Protein AF-A0AA39NDC4-F1 (afdb_monomer)

InterPro domains:
  IPR016712 Small ribosomal subunit protein bS1m-like [PF11709] (2-120)
  IPR016712 Small ribosomal subunit protein bS1m-like [PTHR28058] (1-198)

Foldseek 3Di:
DDDDPPDDPVVVVVCPDPVVPDDQVDFDKFADALVCLLVQHRVAPDRDPRRDHPWIKTFHPPQADPVGHTDIDTCVVVVVVVVVVVVVVDDDADDCPDPVVVVDALLCRLDVVLPDPQQDPVSPRDPPDPDDSVRSVVVSVVSVPDDPPDPCVPPPPCDPPSGPNPPDPPDPPPDDDDLVPDDPVVNVVVVVVVVPDPVVVVVVVVVVVVVD

Organism: Armillaria tabescens (NCBI:txid1929756)

Secondar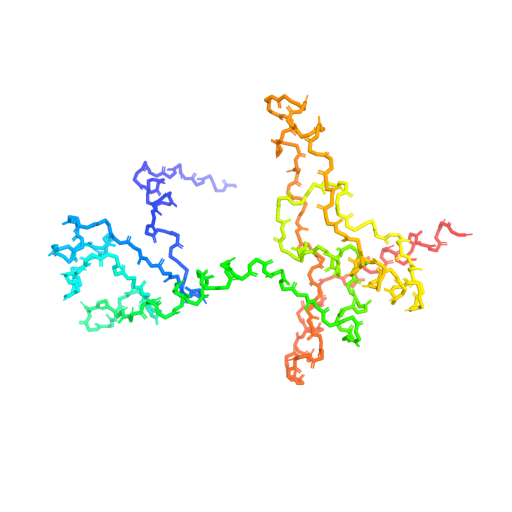y structure (DSSP, 8-state):
---PPPPPHHHHHHHTSTTTT--TTS--EEE--HHHHHHT--SSSS--S---TT-EEEEPSSSS-TTS---EEE-HHHHHHHHHHHTTTPPP---TTSHHHHHS-HHHHHS-TTS-TT--TTTSPPTT----HHHHHHHHHHTTTS-----GGGTTTT-TTSSSTT------------GGGS-HHHHHHHHHHT-TTHHHHHHHHHHHHH--

Radius of gyration: 24.11 Å; Cα contacts (8 Å, |Δi|>4): 147; chains: 1; bounding box: 64×52×60 Å

Nearest PDB structures (foldseek):
  8d8l-assembly1_A  TM=6.969E-01  e=3.600E-03  Saccharomyces cerevisiae
  8om4-assembly1_A  TM=7.372E-01  e=8.281E-03  Saccharomyces cerevisiae
  5mrf-assembly1_AA  TM=6.999E-01  e=4.960E-03  Saccharomyces cerevisiae

pLDDT: mean 72.8, std 17.73, range [40.22, 94.81]

Mean predicted aligned error: 15.69 Å

Solvent-accessible surface area (backbone atoms only — not comparable to full-atom values): 13793 Å² total; per-residue (Å²): 132,86,79,74,77,81,77,52,72,65,59,54,52,49,66,72,31,80,73,58,71,66,50,73,91,50,81,56,71,47,75,38,60,52,81,39,11,56,71,12,40,68,92,55,98,62,69,46,98,60,60,49,70,88,49,35,36,23,57,46,68,62,72,58,42,96,87,76,45,71,53,68,45,80,26,49,69,59,54,52,47,51,49,55,46,59,74,62,75,63,77,86,70,69,58,76,87,37,72,66,46,66,77,43,51,79,50,51,61,80,39,81,59,85,78,48,89,80,61,50,84,84,66,48,66,67,95,77,74,83,71,52,78,66,58,56,54,50,54,62,56,55,64,74,69,55,79,88,79,74,79,65,88,68,69,82,75,73,53,94,69,66,69,78,71,81,68,71,84,70,74,88,76,80,77,77,76,64,73,89,78,46,54,73,70,58,55,62,47,48,62,68,70,53,66,72,53,68,67,56,57,52,48,55,54,49,55,58,66,74,73,109

Structure (mmCIF, N/CA/C/O backbone):
data_AF-A0AA39NDC4-F1
#
_entry.id   AF-A0AA39NDC4-F1
#
loop_
_atom_site.group_PDB
_atom_site.id
_atom_site.type_symbol
_atom_site.label_atom_id
_atom_site.label_alt_id
_atom_site.label_comp_id
_atom_site.label_asym_id
_atom_site.label_entity_id
_atom_site.label_seq_id
_atom_site.pdbx_PDB_ins_code
_atom_site.Cartn_x
_atom_site.Cartn_y
_atom_site.Cartn_z
_atom_site.occupancy
_atom_site.B_iso_or_equiv
_atom_site.auth_seq_id
_atom_site.auth_comp_id
_atom_site.auth_asym_id
_atom_site.auth_atom_id
_atom_site.pdbx_PDB_model_num
ATOM 1 N N . MET A 1 1 ? 32.507 -5.325 22.833 1.00 54.81 1 MET A N 1
ATOM 2 C CA . MET A 1 1 ? 31.312 -5.918 22.195 1.00 54.81 1 MET A CA 1
ATOM 3 C C . MET A 1 1 ? 30.117 -5.615 23.088 1.00 54.81 1 MET A C 1
ATOM 5 O O . MET A 1 1 ? 30.052 -6.165 24.177 1.00 54.81 1 MET A O 1
ATOM 9 N N . SER A 1 2 ? 29.244 -4.678 22.712 1.00 63.84 2 SER A N 1
ATOM 10 C CA . SER A 1 2 ? 28.038 -4.374 23.495 1.00 63.84 2 SER A CA 1
ATOM 11 C C . SER A 1 2 ? 26.972 -5.423 23.190 1.00 63.84 2 SER A C 1
ATOM 13 O O . SER A 1 2 ? 26.371 -5.411 22.116 1.00 63.84 2 SER A O 1
ATOM 15 N N . VAL A 1 3 ? 26.770 -6.363 24.107 1.00 70.62 3 VAL A N 1
ATOM 16 C CA . VAL A 1 3 ? 25.678 -7.336 24.013 1.00 70.62 3 VAL A CA 1
ATOM 17 C C . VAL A 1 3 ? 24.386 -6.586 24.327 1.00 70.62 3 VAL A C 1
ATOM 19 O O . VAL A 1 3 ? 24.182 -6.144 25.455 1.00 70.62 3 VAL A O 1
ATOM 22 N N . HIS A 1 4 ? 23.538 -6.372 23.322 1.00 74.56 4 HIS A N 1
ATOM 23 C CA . HIS A 1 4 ? 22.218 -5.800 23.562 1.00 74.56 4 HIS A CA 1
ATOM 24 C C . HIS A 1 4 ? 21.373 -6.809 24.352 1.00 74.56 4 HIS A C 1
ATOM 26 O O . HIS A 1 4 ? 21.372 -7.992 23.997 1.00 74.56 4 HIS A O 1
ATOM 32 N N . PRO A 1 5 ? 20.663 -6.379 25.411 1.00 80.62 5 PRO A N 1
ATOM 33 C CA . PRO A 1 5 ? 19.774 -7.268 26.140 1.00 80.62 5 PRO A CA 1
ATOM 34 C C . PRO A 1 5 ? 18.700 -7.829 25.193 1.00 80.62 5 PRO A C 1
ATOM 36 O O . PRO A 1 5 ? 18.276 -7.131 24.262 1.00 80.62 5 PRO A O 1
ATOM 39 N N . PRO A 1 6 ? 18.255 -9.081 25.402 1.00 80.62 6 PRO A N 1
ATOM 40 C CA . PRO A 1 6 ? 17.217 -9.681 24.577 1.00 80.62 6 PRO A CA 1
ATOM 41 C C . PRO A 1 6 ? 15.949 -8.820 24.619 1.00 80.62 6 PRO A C 1
ATOM 43 O O . PRO A 1 6 ? 15.553 -8.313 25.670 1.00 80.62 6 PRO A O 1
ATOM 46 N N . ALA A 1 7 ? 15.319 -8.630 23.459 1.00 84.50 7 ALA A N 1
ATOM 47 C CA . ALA A 1 7 ? 14.122 -7.804 23.350 1.00 84.50 7 ALA A CA 1
ATOM 48 C C . ALA A 1 7 ? 12.991 -8.361 24.230 1.00 84.50 7 ALA A C 1
ATOM 50 O O . ALA A 1 7 ? 12.742 -9.570 24.222 1.00 84.50 7 ALA A O 1
ATOM 51 N N . SER A 1 8 ? 12.278 -7.472 24.932 1.00 94.25 8 SER A N 1
ATOM 52 C CA . SER A 1 8 ? 11.128 -7.851 25.761 1.00 94.25 8 SER A CA 1
ATOM 53 C C . SER A 1 8 ? 10.075 -8.618 24.944 1.00 94.25 8 SER A C 1
ATOM 55 O O . SER A 1 8 ? 9.910 -8.340 23.749 1.00 94.25 8 SER A O 1
ATOM 57 N N . PRO A 1 9 ? 9.317 -9.549 25.555 1.00 93.44 9 PRO A N 1
ATOM 58 C CA . PRO A 1 9 ? 8.318 -10.343 24.835 1.00 93.44 9 PRO A CA 1
ATOM 59 C C . PRO A 1 9 ? 7.279 -9.461 24.129 1.00 93.44 9 PRO A C 1
ATOM 61 O O . PRO A 1 9 ? 6.932 -9.713 22.979 1.00 93.44 9 PRO A O 1
ATOM 64 N N . PHE A 1 10 ? 6.856 -8.358 24.755 1.00 93.25 10 PHE A N 1
ATOM 65 C CA . PHE A 1 10 ? 5.961 -7.381 24.128 1.00 93.25 10 PHE A CA 1
ATOM 66 C C . PHE A 1 10 ? 6.565 -6.736 22.873 1.00 93.25 10 PHE A C 1
ATOM 68 O O . PHE A 1 10 ? 5.886 -6.608 21.858 1.00 93.25 10 PHE A O 1
ATOM 75 N N . SER A 1 11 ? 7.854 -6.384 22.899 1.00 92.94 11 SER A N 1
ATOM 76 C CA . SER A 1 11 ? 8.537 -5.823 21.725 1.00 92.94 11 SER A CA 1
ATOM 77 C C . SER A 1 11 ? 8.555 -6.807 20.555 1.00 92.94 11 SER A C 1
ATOM 79 O O . SER A 1 11 ? 8.420 -6.401 19.402 1.00 92.94 11 SER A O 1
ATOM 81 N N . GLN A 1 12 ? 8.685 -8.105 20.839 1.00 92.50 12 GLN A N 1
ATOM 82 C CA . GLN A 1 12 ? 8.605 -9.149 19.817 1.00 92.50 12 GLN A CA 1
ATOM 83 C C . GLN A 1 12 ? 7.185 -9.261 19.243 1.00 92.50 12 GLN A C 1
ATOM 85 O O . GLN A 1 12 ? 7.028 -9.333 18.025 1.00 92.50 12 GLN A O 1
ATOM 90 N N . LEU A 1 13 ? 6.152 -9.198 20.095 1.00 93.50 13 LEU A N 1
ATOM 91 C CA . LEU A 1 13 ? 4.747 -9.172 19.669 1.00 93.50 13 LEU A CA 1
ATOM 92 C C . LEU A 1 13 ? 4.427 -7.961 18.786 1.00 93.50 13 LEU A C 1
ATOM 94 O O . LEU A 1 13 ? 3.747 -8.104 17.773 1.00 93.50 13 LEU A O 1
ATOM 98 N N . LEU A 1 14 ? 4.927 -6.782 19.153 1.00 92.00 14 LEU A N 1
ATOM 99 C CA . LEU A 1 14 ? 4.694 -5.555 18.401 1.00 92.00 14 LEU A CA 1
ATOM 100 C C . LEU A 1 14 ? 5.336 -5.630 17.013 1.00 92.00 14 LEU A C 1
ATOM 102 O O . LEU A 1 14 ? 4.681 -5.300 16.030 1.00 92.00 14 LEU A O 1
ATOM 106 N N . ARG A 1 15 ? 6.571 -6.137 16.911 1.00 92.19 15 ARG A N 1
ATOM 107 C CA . ARG A 1 15 ? 7.280 -6.302 15.628 1.00 92.19 15 ARG A CA 1
ATOM 108 C C . ARG A 1 15 ? 6.566 -7.233 14.650 1.00 92.19 15 ARG A C 1
ATOM 110 O O . ARG A 1 15 ? 6.642 -7.001 13.453 1.00 92.19 15 ARG A O 1
ATOM 117 N N . ARG A 1 16 ? 5.879 -8.265 15.148 1.00 93.19 16 ARG A N 1
ATOM 118 C CA . ARG A 1 16 ? 5.093 -9.200 14.320 1.00 93.19 16 ARG A CA 1
ATOM 119 C C . ARG A 1 16 ? 3.636 -8.774 14.113 1.00 93.19 16 ARG A C 1
ATOM 121 O O . ARG A 1 16 ? 2.867 -9.516 13.511 1.00 93.19 16 ARG A O 1
ATOM 128 N N . SER A 1 17 ? 3.219 -7.650 14.693 1.00 94.12 17 SER A N 1
ATOM 129 C CA . SER A 1 17 ? 1.834 -7.194 14.599 1.00 94.12 17 SER A CA 1
ATOM 130 C C . SER A 1 17 ? 1.528 -6.630 13.210 1.00 94.12 17 SER A C 1
ATOM 132 O O . SER A 1 17 ? 2.397 -6.056 12.561 1.00 94.12 17 SER A O 1
ATOM 134 N N . GLN A 1 18 ? 0.261 -6.713 12.797 1.00 90.06 18 GLN A N 1
ATOM 135 C CA . GLN A 1 18 ? -0.240 -6.104 11.552 1.00 90.06 18 GLN A CA 1
ATOM 136 C C . GLN A 1 18 ? -0.123 -4.570 11.543 1.00 90.06 18 GLN A C 1
ATOM 138 O O . GLN A 1 18 ? -0.165 -3.933 10.498 1.00 90.06 18 GLN A O 1
ATOM 143 N N . PHE A 1 19 ? 0.030 -3.955 12.717 1.00 89.12 19 PHE A N 1
ATOM 144 C CA . PHE A 1 19 ? 0.298 -2.527 12.812 1.00 89.12 19 PHE A CA 1
ATOM 145 C C . PHE A 1 19 ? 1.740 -2.192 12.400 1.00 89.12 19 PHE A C 1
ATOM 147 O O . PHE A 1 19 ? 1.980 -1.169 11.766 1.00 89.12 19 PHE A O 1
ATOM 154 N N . ALA A 1 20 ? 2.703 -3.064 12.716 1.00 91.19 20 ALA A N 1
ATOM 155 C CA . ALA A 1 20 ? 4.110 -2.853 12.381 1.00 91.19 20 ALA A CA 1
ATOM 156 C C . ALA A 1 20 ? 4.431 -3.065 10.893 1.00 91.19 20 ALA A C 1
ATOM 158 O O . ALA A 1 20 ? 5.482 -2.620 10.443 1.00 91.19 20 ALA A O 1
ATOM 159 N N . SER A 1 21 ? 3.539 -3.699 10.125 1.00 89.44 21 SER A N 1
ATOM 160 C CA . SER A 1 21 ? 3.664 -3.813 8.666 1.00 89.44 21 SER A CA 1
ATOM 161 C C . SER A 1 21 ? 3.225 -2.554 7.907 1.00 89.44 21 SER A C 1
ATOM 163 O O . SER A 1 21 ? 3.319 -2.530 6.679 1.00 89.44 21 SER A O 1
ATOM 165 N N . PHE A 1 22 ? 2.743 -1.514 8.600 1.00 89.94 22 PHE A N 1
ATOM 166 C CA . PHE A 1 22 ? 2.433 -0.228 7.978 1.00 89.94 22 PHE A CA 1
ATOM 167 C C . PHE A 1 22 ? 3.706 0.432 7.437 1.00 89.94 22 PHE A C 1
ATOM 169 O O . PHE A 1 22 ? 4.618 0.768 8.194 1.00 89.94 22 PHE A O 1
ATOM 176 N N . ASP A 1 23 ? 3.731 0.662 6.127 1.00 89.44 23 ASP A N 1
ATOM 177 C CA . ASP A 1 23 ? 4.784 1.407 5.445 1.00 89.44 23 ASP A CA 1
ATOM 178 C C . ASP A 1 23 ? 4.211 2.736 4.922 1.00 89.44 23 ASP A C 1
ATOM 180 O O . ASP A 1 23 ? 3.311 2.712 4.083 1.00 89.44 23 ASP A O 1
ATOM 184 N N . PRO A 1 24 ? 4.711 3.905 5.370 1.00 86.94 24 PRO A N 1
ATOM 185 C CA . PRO A 1 24 ? 4.212 5.201 4.911 1.00 86.94 24 PRO A CA 1
ATOM 186 C C . PRO A 1 24 ? 4.503 5.488 3.430 1.00 86.94 24 PRO A C 1
ATOM 188 O O . PRO A 1 24 ? 3.857 6.357 2.844 1.00 86.94 24 PRO A O 1
ATOM 191 N N . SER A 1 25 ? 5.476 4.804 2.823 1.00 87.44 25 SER A N 1
ATOM 192 C CA . SER A 1 25 ? 5.822 4.978 1.410 1.00 87.44 25 SER A CA 1
ATOM 193 C C . SER A 1 25 ? 4.848 4.267 0.468 1.00 87.44 25 SER A C 1
ATOM 195 O O . SER A 1 25 ? 4.719 4.651 -0.695 1.00 87.44 25 SER A O 1
ATOM 197 N N . ILE A 1 26 ? 4.109 3.279 0.979 1.00 87.06 26 ILE A N 1
ATOM 198 C CA . ILE A 1 26 ? 3.165 2.470 0.214 1.00 87.06 26 ILE A CA 1
ATOM 199 C C . ILE A 1 26 ? 1.754 2.784 0.702 1.00 87.06 26 ILE A C 1
ATOM 201 O O . ILE A 1 26 ? 1.424 2.625 1.874 1.00 87.06 26 ILE A O 1
ATOM 205 N N . ARG A 1 27 ? 0.863 3.180 -0.211 1.00 85.81 27 ARG A N 1
ATOM 206 C CA . ARG A 1 27 ? -0.557 3.379 0.119 1.00 85.81 27 ARG A CA 1
ATOM 207 C C . ARG A 1 27 ? -1.266 2.031 0.254 1.00 85.81 27 ARG A C 1
ATOM 209 O O . ARG A 1 27 ? -1.982 1.600 -0.645 1.00 85.81 27 ARG A O 1
ATOM 216 N N . GLN A 1 28 ? -1.039 1.364 1.381 1.00 90.06 28 GLN A N 1
ATOM 217 C CA . GLN A 1 28 ? -1.662 0.088 1.714 1.00 90.06 28 GLN A CA 1
ATOM 218 C C . GLN A 1 28 ? -3.176 0.253 1.901 1.00 90.06 28 GLN A C 1
ATOM 220 O O . GLN A 1 28 ? -3.654 1.260 2.437 1.00 90.06 28 GLN A O 1
ATOM 225 N N . THR A 1 29 ? -3.928 -0.754 1.455 1.00 93.50 29 THR A N 1
ATOM 226 C CA . THR A 1 29 ? -5.381 -0.810 1.625 1.00 93.50 29 THR A CA 1
ATOM 227 C C . THR A 1 29 ? -5.745 -1.816 2.708 1.00 93.50 29 THR A C 1
ATOM 229 O O . THR A 1 29 ? -5.310 -2.962 2.663 1.00 93.50 29 THR A O 1
ATOM 232 N N . TYR A 1 30 ? -6.592 -1.403 3.646 1.00 93.19 30 TYR A N 1
ATOM 233 C CA . TYR A 1 30 ? -7.065 -2.228 4.751 1.00 93.19 30 TYR A CA 1
ATOM 234 C C . TYR A 1 30 ? -8.537 -2.595 4.584 1.00 93.19 30 TYR A C 1
ATOM 236 O O . TYR A 1 30 ? -9.352 -1.809 4.087 1.00 93.19 30 TYR A O 1
ATOM 244 N N . LEU A 1 31 ? -8.867 -3.796 5.052 1.00 94.00 31 LEU A N 1
ATOM 245 C CA . LEU A 1 31 ? -10.214 -4.343 5.132 1.00 94.00 31 LEU A CA 1
ATOM 246 C C . LEU A 1 31 ? -10.509 -4.699 6.589 1.00 94.00 31 LEU A C 1
ATOM 248 O O . LEU A 1 31 ? -9.679 -5.307 7.259 1.00 94.00 31 LEU A O 1
ATOM 252 N N . SER A 1 32 ? -11.712 -4.368 7.048 1.00 93.31 32 SER A N 1
ATOM 253 C CA . SER 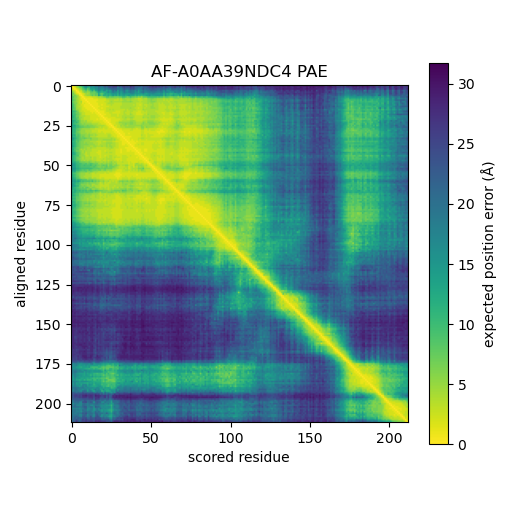A 1 32 ? -12.231 -4.830 8.331 1.00 93.31 32 SER A CA 1
ATOM 254 C C . SER A 1 32 ? -13.365 -5.837 8.108 1.00 93.31 32 SER A C 1
ATOM 256 O O . SER A 1 32 ? -14.210 -5.613 7.230 1.00 93.31 32 SER A O 1
ATOM 258 N N . PRO A 1 33 ? -13.429 -6.944 8.875 1.00 92.75 33 PRO A N 1
ATOM 259 C CA . PRO A 1 33 ? -14.570 -7.849 8.835 1.00 92.75 33 PRO A CA 1
ATOM 260 C C . PRO A 1 33 ? -15.879 -7.113 9.149 1.00 92.75 33 PRO A C 1
ATOM 262 O O . PRO A 1 33 ? -15.915 -6.219 9.994 1.00 92.75 33 PRO A O 1
ATOM 265 N N . ALA A 1 34 ? -16.986 -7.530 8.527 1.00 89.94 34 ALA A N 1
ATOM 266 C CA . ALA A 1 34 ? -18.301 -6.894 8.676 1.00 89.94 34 ALA A CA 1
ATOM 267 C C . ALA A 1 34 ? -18.720 -6.534 10.127 1.00 89.94 34 ALA A C 1
ATOM 269 O O . ALA A 1 34 ? -19.169 -5.402 10.330 1.00 89.94 34 ALA A O 1
ATOM 270 N N . PRO A 1 35 ? -18.571 -7.410 11.148 1.00 92.12 35 PRO A N 1
ATOM 271 C CA . PRO A 1 35 ? -18.964 -7.060 12.517 1.00 92.12 35 PRO A CA 1
ATOM 272 C C . PRO A 1 35 ? -18.118 -5.934 13.134 1.00 92.12 35 PRO A C 1
ATOM 274 O O . PRO A 1 35 ? -18.656 -5.116 13.882 1.00 92.12 35 PRO A O 1
ATOM 277 N N . HIS A 1 36 ? -16.826 -5.856 12.803 1.00 92.44 36 HIS A N 1
ATOM 278 C CA . HIS A 1 36 ? -15.916 -4.808 13.275 1.00 92.44 36 HIS A CA 1
ATOM 279 C C . HIS A 1 36 ? -16.132 -3.505 12.498 1.00 92.44 36 HIS A C 1
ATOM 281 O O . HIS A 1 36 ? -16.288 -2.439 13.099 1.00 92.44 36 HIS A O 1
ATOM 287 N N . ALA A 1 37 ? -16.292 -3.600 11.176 1.00 92.12 37 ALA A N 1
ATOM 288 C CA . ALA A 1 37 ? -16.586 -2.463 10.310 1.00 92.12 37 ALA A CA 1
ATOM 289 C C . ALA A 1 37 ? -17.863 -1.719 10.741 1.00 92.12 37 ALA A C 1
ATOM 291 O O . ALA A 1 37 ? -17.871 -0.492 10.789 1.00 92.12 37 ALA A O 1
ATOM 292 N N . ASN A 1 38 ? -18.923 -2.432 11.141 1.00 90.75 38 ASN A N 1
ATOM 293 C CA . ASN A 1 38 ? -20.162 -1.817 11.641 1.00 90.75 38 ASN A CA 1
ATOM 294 C C . ASN A 1 38 ? -19.951 -0.961 12.903 1.00 90.75 38 ASN A C 1
ATOM 296 O O . ASN A 1 38 ? -20.676 0.009 13.121 1.00 90.75 38 ASN A O 1
ATOM 300 N N . ARG A 1 39 ? -18.948 -1.295 13.723 1.00 92.12 39 ARG A N 1
ATOM 301 C CA . ARG A 1 39 ? -18.560 -0.535 14.923 1.00 92.12 39 ARG A CA 1
ATOM 302 C C . ARG A 1 39 ? -17.567 0.586 14.610 1.00 92.12 39 ARG A C 1
ATOM 304 O O . ARG A 1 39 ? -17.258 1.386 15.487 1.00 92.12 39 ARG A O 1
ATOM 311 N N . GLY A 1 40 ? -17.093 0.669 13.368 1.00 92.81 40 GLY A N 1
ATOM 312 C CA . GLY A 1 40 ? -15.993 1.545 12.981 1.00 92.81 40 GLY A CA 1
ATOM 313 C C . GLY A 1 40 ? -14.639 1.050 13.485 1.00 92.81 40 GLY A C 1
ATOM 314 O O . GLY A 1 40 ? -13.709 1.845 13.547 1.00 92.81 40 GLY A O 1
ATOM 315 N N . ASP A 1 41 ? -14.518 -0.227 13.854 1.00 93.75 41 ASP A N 1
ATOM 316 C CA . ASP A 1 41 ? -13.256 -0.847 14.252 1.00 93.75 41 ASP A CA 1
ATOM 317 C C . ASP A 1 41 ? -12.510 -1.351 13.010 1.00 93.75 41 ASP A C 1
ATOM 319 O O . ASP A 1 41 ? -13.015 -2.175 12.243 1.00 93.75 41 ASP A O 1
ATOM 323 N N . TRP A 1 42 ? -11.312 -0.811 12.806 1.00 92.75 42 TRP A N 1
ATOM 324 C CA . TRP A 1 42 ? -10.433 -1.102 11.672 1.00 92.75 42 TRP A CA 1
ATOM 325 C C . TRP A 1 42 ? -9.048 -1.580 12.127 1.00 92.75 42 TRP A C 1
ATOM 327 O O . TRP A 1 42 ? -8.114 -1.575 11.331 1.00 92.75 42 TRP A O 1
ATOM 337 N N . GLY A 1 43 ? -8.884 -1.947 13.407 1.00 90.94 43 GLY A N 1
ATOM 338 C CA . GLY A 1 43 ? -7.567 -2.266 13.975 1.00 90.94 43 GLY A CA 1
ATOM 339 C C . GLY A 1 43 ? -6.646 -1.046 14.111 1.00 90.94 43 GLY A C 1
ATOM 340 O O . GLY A 1 43 ? -5.430 -1.186 14.215 1.00 90.94 43 GLY A O 1
ATOM 341 N N . LEU A 1 44 ? -7.229 0.155 14.092 1.00 91.88 44 LEU A N 1
ATOM 342 C CA . LEU A 1 44 ? -6.534 1.431 14.233 1.00 91.88 44 LEU A CA 1
ATOM 343 C C . LEU A 1 44 ? -6.692 1.972 15.652 1.00 91.88 44 LEU A C 1
ATOM 345 O O . LEU A 1 44 ? -7.543 1.535 16.423 1.00 91.88 44 LEU A O 1
ATOM 349 N N . LYS A 1 45 ? -5.906 2.999 15.979 1.00 92.31 45 LYS A N 1
ATOM 350 C CA . LYS A 1 45 ? -5.934 3.649 17.297 1.00 92.31 45 LYS A CA 1
ATOM 351 C C . LYS A 1 45 ? -7.299 4.263 17.635 1.00 92.31 45 LYS A C 1
ATOM 353 O O . LYS A 1 45 ? -7.650 4.349 18.808 1.00 92.31 45 LYS A O 1
ATOM 358 N N . ARG A 1 46 ? -8.051 4.727 16.632 1.00 91.44 46 ARG A N 1
ATOM 359 C CA . ARG A 1 46 ? -9.381 5.335 16.791 1.00 91.44 46 ARG A CA 1
ATOM 360 C C . ARG A 1 46 ? -10.362 4.760 15.773 1.00 91.44 46 ARG A C 1
ATOM 362 O O . ARG A 1 46 ? -9.937 4.414 14.669 1.00 91.44 46 ARG A O 1
ATOM 369 N N . PRO A 1 47 ? -11.661 4.690 16.113 1.00 92.94 47 PRO A N 1
ATOM 370 C CA . PRO A 1 47 ? -12.658 4.200 15.183 1.00 92.94 47 PRO A CA 1
ATOM 371 C C . PRO A 1 47 ? -12.868 5.180 14.025 1.00 92.94 47 PRO A C 1
ATOM 373 O O . PRO A 1 47 ? -12.850 6.399 14.204 1.00 92.94 47 PRO A O 1
ATOM 376 N N . ILE A 1 48 ? -13.109 4.635 12.836 1.00 93.12 48 ILE A N 1
ATOM 377 C CA . ILE A 1 48 ? -13.393 5.405 11.622 1.00 93.12 48 ILE A CA 1
ATOM 378 C C . ILE A 1 48 ? -14.914 5.477 11.413 1.00 93.12 48 ILE A C 1
ATOM 380 O O . ILE A 1 48 ? -15.598 4.463 11.577 1.00 93.12 48 ILE A O 1
ATOM 384 N N . PRO A 1 49 ? -15.478 6.626 10.988 1.00 90.81 49 PRO A N 1
ATOM 385 C CA . PRO A 1 49 ? -16.926 6.800 10.815 1.00 90.81 49 PRO A CA 1
ATOM 386 C C . PRO A 1 49 ? -17.529 6.057 9.602 1.00 90.81 49 PRO A C 1
ATOM 388 O O . PRO A 1 49 ? -18.642 6.356 9.179 1.00 90.81 49 PRO A O 1
ATOM 391 N N . ILE A 1 50 ? -16.831 5.072 9.032 1.00 90.00 50 ILE A N 1
ATOM 392 C CA . ILE A 1 50 ? -17.316 4.247 7.924 1.00 90.00 50 ILE A CA 1
ATOM 393 C C . ILE A 1 50 ? -17.866 2.922 8.464 1.00 90.00 50 ILE A C 1
ATOM 395 O O . ILE A 1 50 ? -17.120 2.032 8.862 1.00 90.00 50 ILE A O 1
ATOM 399 N N . ARG A 1 51 ? -19.198 2.805 8.481 1.00 87.94 51 ARG A N 1
ATOM 400 C CA . ARG A 1 51 ? -19.933 1.667 9.064 1.00 87.94 51 ARG A CA 1
ATOM 401 C C . ARG A 1 51 ? -20.665 0.857 8.000 1.00 87.94 51 ARG A C 1
ATOM 403 O O . ARG A 1 51 ? -21.887 0.753 8.012 1.00 87.94 51 ARG A O 1
ATOM 410 N N . ARG A 1 52 ? -19.922 0.342 7.021 1.00 87.56 52 ARG A N 1
ATOM 411 C CA . ARG A 1 52 ? -20.480 -0.489 5.943 1.00 87.56 52 ARG A CA 1
ATOM 412 C C . ARG A 1 52 ? -19.629 -1.730 5.713 1.00 87.56 52 ARG A C 1
ATOM 414 O O . ARG A 1 52 ? -18.411 -1.691 5.869 1.00 87.56 52 ARG A O 1
ATOM 421 N N . ARG A 1 53 ? -20.282 -2.808 5.283 1.00 86.75 53 ARG A N 1
ATOM 422 C CA . ARG A 1 53 ? -19.624 -4.048 4.847 1.00 86.75 53 ARG A CA 1
ATOM 423 C C . ARG A 1 53 ? -18.777 -3.825 3.592 1.00 86.75 53 ARG A C 1
ATOM 425 O O . ARG A 1 53 ? -19.117 -2.973 2.772 1.00 86.75 53 ARG A O 1
ATOM 432 N N . ASN A 1 54 ? -17.724 -4.629 3.434 1.00 87.50 54 ASN A N 1
ATOM 433 C CA . ASN A 1 54 ? -16.838 -4.645 2.260 1.00 87.50 54 ASN A CA 1
ATOM 434 C C . ASN A 1 54 ? -16.268 -3.265 1.889 1.00 87.50 54 ASN A C 1
ATOM 436 O O . ASN A 1 54 ? -16.030 -2.981 0.716 1.00 87.50 54 ASN A O 1
ATOM 440 N N . ALA A 1 55 ? -16.084 -2.396 2.885 1.00 91.44 55 ALA A N 1
ATOM 441 C CA . ALA A 1 55 ? -15.377 -1.145 2.693 1.00 91.44 55 ALA A CA 1
ATOM 442 C C . ALA A 1 55 ? -13.868 -1.384 2.732 1.00 91.44 55 ALA A C 1
ATOM 444 O O . ALA A 1 55 ? -13.366 -2.227 3.473 1.00 91.44 55 ALA A O 1
ATOM 445 N N . TYR A 1 56 ? -13.165 -0.577 1.951 1.00 94.81 56 TYR A N 1
ATOM 446 C CA . TYR A 1 56 ? -11.716 -0.548 1.896 1.00 94.81 56 TYR A CA 1
ATOM 447 C C . TYR A 1 56 ? -11.250 0.860 2.234 1.00 94.81 56 TYR A C 1
ATOM 449 O O . TYR A 1 56 ? -11.797 1.840 1.707 1.00 94.81 56 TYR A O 1
ATOM 457 N N . ILE A 1 57 ? -10.255 0.963 3.107 1.00 94.62 57 ILE A N 1
ATOM 458 C CA . ILE A 1 57 ? -9.658 2.235 3.514 1.00 94.62 57 ILE A CA 1
ATOM 459 C C . ILE A 1 57 ? -8.173 2.241 3.184 1.00 94.62 57 ILE A C 1
ATOM 461 O O . ILE A 1 57 ? -7.524 1.202 3.205 1.00 94.62 57 ILE A O 1
ATOM 465 N N . THR A 1 58 ? -7.630 3.417 2.928 1.00 94.44 58 THR A N 1
ATOM 466 C CA . THR A 1 58 ? -6.189 3.634 2.795 1.00 94.44 58 THR A CA 1
ATOM 467 C C . THR A 1 58 ? -5.766 4.698 3.787 1.00 94.44 58 THR A C 1
ATOM 469 O O . THR A 1 58 ? -6.485 5.684 3.969 1.00 94.44 58 THR A O 1
ATOM 472 N N . LEU A 1 59 ? -4.603 4.518 4.402 1.00 91.94 59 LEU A N 1
ATOM 473 C CA . LEU A 1 59 ? -4.044 5.474 5.353 1.00 91.94 59 LEU A CA 1
ATOM 474 C C . LEU A 1 59 ? -3.070 6.421 4.650 1.00 91.94 59 LEU A C 1
ATOM 476 O O . LEU A 1 59 ? -2.393 6.036 3.693 1.00 91.94 59 LEU A O 1
ATOM 480 N N . ALA A 1 60 ? -3.022 7.667 5.111 1.00 88.75 60 ALA A N 1
ATOM 481 C CA . ALA A 1 60 ? -2.004 8.623 4.695 1.00 88.75 60 ALA A CA 1
ATOM 482 C C . ALA A 1 60 ? -0.783 8.555 5.625 1.00 88.75 60 ALA A C 1
ATOM 484 O O . ALA A 1 60 ? -0.871 8.088 6.761 1.00 88.75 60 ALA A O 1
ATOM 485 N N . ALA A 1 61 ? 0.363 9.023 5.132 1.00 86.19 61 ALA A N 1
ATOM 486 C CA . ALA A 1 61 ? 1.526 9.292 5.964 1.00 86.19 61 ALA A CA 1
ATOM 487 C C . ALA A 1 61 ? 1.490 10.765 6.413 1.00 86.19 61 ALA A C 1
ATOM 489 O O . ALA A 1 61 ? 1.290 11.629 5.556 1.00 86.19 61 ALA A O 1
ATOM 490 N N . PRO A 1 62 ? 1.731 11.082 7.699 1.00 87.31 62 PRO A N 1
ATOM 491 C CA . PRO A 1 62 ? 1.998 10.182 8.830 1.00 87.31 62 PRO A CA 1
ATOM 492 C C . PRO A 1 62 ? 0.738 9.458 9.351 1.00 87.31 62 PRO A C 1
ATOM 494 O O . PRO A 1 62 ? -0.373 9.936 9.160 1.00 87.31 62 PRO A O 1
ATOM 497 N N . TYR A 1 63 ? 0.918 8.333 10.063 1.00 86.69 63 TYR A N 1
ATOM 498 C CA . TYR A 1 63 ? -0.185 7.495 10.583 1.00 86.69 63 TYR A CA 1
ATOM 499 C C . TYR A 1 63 ? -1.237 8.267 11.405 1.00 86.69 63 TYR A C 1
ATOM 501 O O . TYR A 1 63 ? -2.435 7.986 11.335 1.00 86.69 63 TYR A O 1
ATOM 509 N N . GLU A 1 64 ? -0.792 9.229 12.213 1.00 88.94 64 GLU A N 1
ATOM 510 C CA . GLU A 1 64 ? -1.661 10.111 12.987 1.00 88.94 64 GLU A CA 1
ATOM 511 C C . GLU A 1 64 ? -1.284 11.557 12.675 1.00 88.94 64 GLU A C 1
ATOM 513 O O . GLU A 1 64 ? -0.109 11.932 12.740 1.00 88.94 64 GLU A O 1
ATOM 518 N N . ALA A 1 65 ? -2.287 12.365 12.337 1.00 89.06 65 ALA A N 1
ATOM 519 C CA . ALA A 1 65 ? -2.098 13.787 12.122 1.00 89.06 65 ALA A CA 1
ATOM 520 C C . ALA A 1 65 ? -1.730 14.477 13.442 1.00 89.06 65 ALA A C 1
ATOM 522 O O . ALA A 1 65 ? -2.051 14.005 14.538 1.00 89.06 65 ALA A O 1
ATOM 523 N N . ARG A 1 66 ? -1.113 15.658 13.356 1.00 90.06 66 ARG A N 1
ATOM 524 C CA . ARG A 1 66 ? -0.765 16.457 14.544 1.00 90.06 66 ARG A CA 1
ATOM 525 C C . ARG A 1 66 ? -1.991 16.782 15.406 1.00 90.06 66 ARG A C 1
ATOM 527 O O . ARG A 1 66 ? -1.884 16.896 16.621 1.00 90.06 66 ARG A O 1
ATOM 534 N N . GLN A 1 67 ? -3.153 16.895 14.773 1.00 91.00 67 GLN A N 1
ATOM 535 C CA . GLN A 1 67 ? -4.455 17.153 15.379 1.00 91.00 67 GLN A CA 1
ATOM 536 C C . GLN A 1 67 ? -5.095 15.893 15.994 1.00 91.00 67 GLN A C 1
ATOM 538 O O . GLN A 1 67 ? -6.272 15.913 16.337 1.00 91.00 67 GLN A O 1
ATOM 543 N N . GLN A 1 68 ? -4.336 14.800 16.146 1.00 89.25 68 GLN A N 1
ATOM 544 C CA . GLN A 1 68 ? -4.744 13.579 16.846 1.00 89.25 68 GLN A CA 1
ATOM 545 C C . GLN A 1 68 ? -5.932 12.836 16.217 1.00 89.25 68 GLN A C 1
ATOM 547 O O . GLN A 1 68 ? -6.686 12.147 16.908 1.00 89.25 68 GLN A O 1
ATOM 552 N N . PHE A 1 69 ? -6.097 12.932 14.901 1.00 90.56 69 PHE A N 1
ATOM 553 C CA . PHE A 1 69 ? -7.012 12.078 14.150 1.00 90.56 69 PHE A CA 1
ATOM 554 C C . PHE A 1 69 ? -6.243 11.238 13.128 1.00 90.56 69 PHE A C 1
ATOM 556 O O . PHE A 1 69 ? -5.117 11.561 12.749 1.00 90.56 69 PHE A O 1
ATOM 563 N N . THR A 1 70 ? -6.845 10.125 12.717 1.00 91.56 70 THR A N 1
ATOM 564 C CA . THR A 1 70 ? -6.279 9.251 11.688 1.00 91.56 70 THR A CA 1
ATOM 565 C C . THR A 1 70 ? -6.817 9.693 10.337 1.00 91.56 70 THR A C 1
ATOM 567 O O . THR A 1 70 ? -8.024 9.635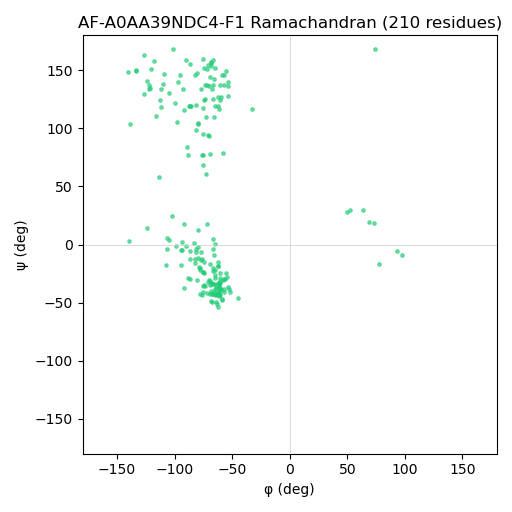 10.106 1.00 91.56 70 THR A O 1
ATOM 570 N N . GLU A 1 71 ? -5.932 10.160 9.462 1.00 92.00 71 GLU A N 1
ATOM 571 C CA . GLU A 1 71 ? -6.274 10.498 8.084 1.00 92.00 71 GLU A CA 1
ATOM 572 C C . GLU A 1 71 ? -6.491 9.221 7.273 1.00 92.00 71 GLU A C 1
ATOM 574 O O . GLU A 1 71 ? -5.630 8.341 7.212 1.00 92.00 71 GLU A O 1
ATOM 579 N N . TRP A 1 72 ? -7.657 9.118 6.642 1.00 92.56 72 TRP A N 1
ATOM 580 C CA . TRP A 1 72 ? -8.014 7.969 5.823 1.00 92.56 72 TRP A CA 1
ATOM 581 C C . TRP A 1 72 ? -8.768 8.415 4.573 1.00 92.56 72 TRP A C 1
ATOM 583 O O . TRP A 1 72 ? -9.520 9.391 4.577 1.00 92.56 72 TRP A O 1
ATOM 593 N N . THR A 1 73 ? -8.590 7.661 3.495 1.00 93.56 73 THR A N 1
ATOM 594 C CA . THR A 1 73 ? -9.337 7.827 2.246 1.00 93.56 73 THR A CA 1
ATOM 595 C C . THR A 1 73 ? -9.978 6.509 1.830 1.00 93.56 73 THR A C 1
ATOM 597 O O . THR A 1 73 ? -9.637 5.438 2.333 1.00 93.56 73 THR A O 1
ATOM 600 N N . ARG A 1 74 ? -10.957 6.569 0.923 1.00 93.50 74 ARG A N 1
ATOM 601 C CA . ARG A 1 74 ? -11.627 5.368 0.404 1.00 93.50 74 ARG A CA 1
ATOM 602 C C . ARG A 1 74 ? -10.695 4.642 -0.572 1.00 93.50 74 ARG A C 1
ATOM 604 O O . ARG A 1 74 ? -10.287 5.236 -1.564 1.00 93.50 74 ARG A O 1
ATOM 611 N N . GLY A 1 75 ? -10.429 3.362 -0.322 1.00 92.69 75 GLY A N 1
ATOM 612 C CA . GLY A 1 75 ? -9.606 2.491 -1.178 1.00 92.69 75 GLY A CA 1
ATOM 613 C C . GLY A 1 75 ? -10.398 1.680 -2.210 1.00 92.69 75 GLY A C 1
ATOM 614 O O . GLY A 1 75 ? -9.832 0.874 -2.940 1.00 92.69 75 GLY A O 1
ATOM 615 N N . GLU A 1 76 ? -11.722 1.855 -2.285 1.00 92.75 76 GLU A N 1
ATOM 616 C CA . GLU A 1 76 ? -12.586 1.008 -3.124 1.00 92.75 76 GLU A CA 1
ATOM 617 C C . GLU A 1 76 ? -12.249 1.076 -4.613 1.00 92.75 76 GLU A C 1
ATOM 619 O O . GLU A 1 76 ? -12.361 0.069 -5.306 1.00 92.75 76 GLU A O 1
ATOM 624 N N . SER A 1 77 ? -11.859 2.247 -5.119 1.00 93.50 77 SER A N 1
ATOM 625 C CA . SER A 1 77 ? -11.514 2.415 -6.533 1.00 93.50 77 SER A CA 1
ATOM 626 C C . SER A 1 77 ? -10.297 1.578 -6.918 1.00 93.50 77 SER A C 1
ATOM 628 O O . SER A 1 77 ? -10.326 0.930 -7.961 1.00 93.50 77 SER A O 1
ATOM 630 N N . GLN A 1 78 ? -9.278 1.548 -6.057 1.00 92.50 78 GLN A N 1
ATOM 631 C CA . GLN A 1 78 ? -8.039 0.795 -6.253 1.00 92.50 78 GLN A CA 1
ATOM 632 C C . GLN A 1 78 ? -8.307 -0.708 -6.191 1.00 92.50 78 GLN A C 1
ATOM 634 O O . GLN A 1 78 ? -7.960 -1.432 -7.117 1.00 92.50 78 GLN A O 1
ATOM 639 N N . VAL A 1 79 ? -9.028 -1.16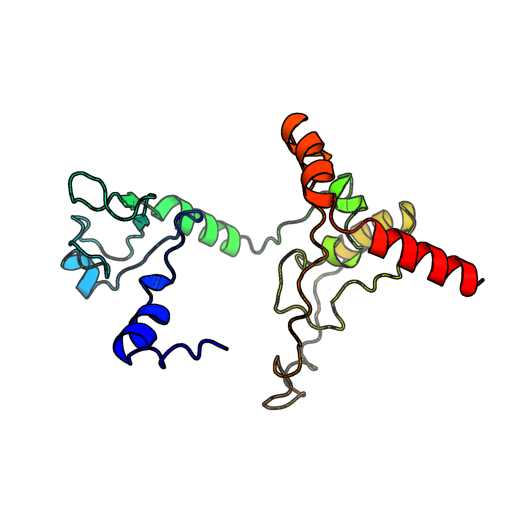7 -5.165 1.00 94.44 79 VAL A N 1
ATOM 640 C CA . VAL A 1 79 ? -9.366 -2.591 -5.015 1.00 94.44 79 VAL A CA 1
ATOM 641 C C . VAL A 1 79 ? -10.242 -3.084 -6.161 1.00 94.44 79 VAL A C 1
ATOM 643 O O . VAL A 1 79 ? -10.001 -4.153 -6.709 1.00 94.44 79 VAL A O 1
ATOM 646 N N . ARG A 1 80 ? -11.253 -2.307 -6.567 1.00 93.81 80 ARG A N 1
ATOM 647 C CA . ARG A 1 80 ? -12.101 -2.674 -7.710 1.00 93.81 80 ARG A CA 1
ATOM 648 C C . ARG A 1 80 ? -11.342 -2.636 -9.027 1.00 93.81 80 ARG A C 1
ATOM 650 O O . ARG A 1 80 ? -11.681 -3.397 -9.919 1.00 93.81 80 ARG A O 1
ATOM 657 N N . PHE A 1 81 ? -10.374 -1.736 -9.175 1.00 94.38 81 PHE A N 1
ATOM 658 C CA . PHE A 1 81 ? -9.515 -1.725 -10.351 1.00 94.38 81 PHE A CA 1
ATOM 659 C C . PHE A 1 81 ? -8.685 -3.004 -10.425 1.00 94.38 81 PHE A C 1
ATOM 661 O O . PHE A 1 81 ? -8.732 -3.658 -11.456 1.00 94.38 81 PHE A O 1
ATOM 668 N N . ILE A 1 82 ? -8.018 -3.383 -9.332 1.00 91.81 82 ILE A N 1
ATOM 669 C CA . ILE A 1 82 ? -7.212 -4.608 -9.271 1.00 91.81 82 ILE A CA 1
ATOM 670 C C . ILE A 1 82 ? -8.080 -5.832 -9.563 1.00 91.81 82 ILE A C 1
ATOM 672 O O . ILE A 1 82 ? -7.742 -6.591 -10.455 1.00 91.81 82 ILE A O 1
ATOM 676 N N . ARG A 1 83 ? -9.253 -5.961 -8.930 1.00 93.25 83 ARG A N 1
ATOM 677 C CA . ARG A 1 83 ? -10.177 -7.074 -9.215 1.00 93.25 83 ARG A CA 1
ATOM 678 C C . ARG A 1 83 ? -10.620 -7.133 -10.667 1.00 93.25 83 ARG A C 1
ATOM 680 O O . ARG A 1 83 ? -10.565 -8.189 -11.267 1.00 93.25 83 ARG A O 1
ATOM 687 N N . ARG A 1 84 ? -11.018 -5.998 -11.252 1.00 94.62 84 ARG A N 1
ATOM 688 C CA . ARG A 1 84 ? -11.369 -5.951 -12.679 1.00 94.62 84 ARG A CA 1
ATOM 689 C C . ARG A 1 84 ? -10.187 -6.305 -13.571 1.00 94.62 84 ARG A C 1
ATOM 691 O O . ARG A 1 84 ? -10.389 -6.824 -14.654 1.00 94.62 84 ARG A O 1
ATOM 698 N N . PHE A 1 85 ? -8.975 -5.958 -13.152 1.00 90.50 85 PHE A N 1
ATOM 699 C CA . PHE A 1 85 ? -7.765 -6.291 -13.884 1.00 90.50 85 PHE A CA 1
ATOM 700 C C . PHE A 1 85 ? -7.444 -7.786 -13.797 1.00 90.50 85 PHE A C 1
ATOM 702 O O . PHE A 1 85 ? -7.126 -8.385 -14.817 1.00 90.50 85 PHE A O 1
ATOM 709 N N . GLU A 1 86 ? -7.607 -8.391 -12.621 1.00 91.00 86 GLU A N 1
ATOM 710 C CA . GLU A 1 86 ? -7.520 -9.842 -12.417 1.00 91.00 86 GLU A CA 1
ATOM 711 C C . GLU A 1 86 ? -8.594 -10.579 -13.229 1.00 91.00 86 GLU A C 1
ATOM 713 O O . GLU A 1 86 ? -8.275 -11.528 -13.927 1.00 91.00 86 GLU A O 1
ATOM 718 N N . GLU A 1 87 ? -9.836 -10.086 -13.238 1.00 94.31 87 GLU A N 1
ATOM 719 C CA . GLU A 1 87 ? -10.955 -10.634 -14.026 1.00 94.31 87 GLU A CA 1
ATOM 720 C C . GLU A 1 87 ? -10.728 -10.586 -15.548 1.00 94.31 87 GLU A C 1
ATOM 722 O O . GLU A 1 87 ? -11.428 -11.273 -16.288 1.00 94.31 87 GLU A O 1
ATOM 727 N N . MET A 1 88 ? -9.796 -9.762 -16.042 1.00 91.75 88 MET A N 1
ATOM 728 C CA . MET A 1 88 ? -9.442 -9.745 -17.465 1.00 91.75 88 MET A CA 1
ATOM 729 C C . MET A 1 88 ? -8.499 -10.890 -17.855 1.00 91.75 88 MET A C 1
ATOM 731 O O . MET A 1 88 ? -8.276 -11.073 -19.049 1.00 91.75 88 MET A O 1
ATOM 735 N N . ASP A 1 89 ? -7.919 -11.615 -16.890 1.00 85.56 89 ASP A N 1
ATOM 736 C CA . ASP A 1 89 ? -6.923 -12.676 -17.104 1.00 85.56 89 ASP A CA 1
ATOM 737 C C . ASP A 1 89 ? -5.764 -12.247 -18.033 1.00 85.56 89 ASP A C 1
ATOM 739 O O . ASP A 1 89 ? -5.141 -13.044 -18.736 1.00 85.56 89 ASP A O 1
ATOM 743 N N . THR A 1 90 ? -5.453 -10.947 -18.055 1.00 82.12 90 THR A N 1
ATOM 744 C CA . THR A 1 90 ? -4.386 -10.378 -18.884 1.00 82.12 90 THR A CA 1
ATOM 745 C C . THR A 1 90 ? -3.133 -10.152 -18.057 1.00 82.12 90 THR A C 1
ATOM 747 O O . THR A 1 90 ? -3.137 -9.361 -17.114 1.00 82.12 90 THR A O 1
ATOM 750 N N . LEU A 1 91 ? -2.024 -10.766 -18.462 1.00 76.12 91 LEU A N 1
ATOM 751 C CA . LEU A 1 91 ? -0.724 -10.482 -17.862 1.00 76.12 91 LEU A CA 1
ATOM 752 C C . LEU A 1 91 ? -0.175 -9.145 -18.387 1.00 76.12 91 LEU A C 1
ATOM 754 O O . LEU A 1 91 ? -0.189 -8.917 -19.604 1.00 76.12 91 LEU A O 1
ATOM 758 N N . PRO A 1 92 ? 0.339 -8.258 -17.515 1.00 75.62 92 PRO A N 1
ATOM 759 C CA . PRO A 1 92 ? 1.020 -7.055 -17.968 1.00 75.62 92 PRO A CA 1
ATOM 760 C C . PRO A 1 92 ? 2.237 -7.455 -18.809 1.00 75.62 92 PRO A C 1
ATOM 762 O O . PRO A 1 92 ? 3.102 -8.206 -18.366 1.00 75.62 92 PRO A O 1
ATOM 765 N N . ARG A 1 93 ? 2.305 -6.958 -20.048 1.00 71.81 93 ARG A N 1
ATOM 766 C CA . ARG A 1 93 ? 3.426 -7.215 -20.961 1.00 71.81 93 ARG A CA 1
ATOM 767 C C . ARG A 1 93 ? 4.219 -5.943 -21.199 1.00 71.81 93 ARG A C 1
ATOM 769 O O . ARG A 1 93 ? 3.660 -4.883 -21.482 1.00 71.81 93 ARG A O 1
ATOM 776 N N . MET A 1 94 ? 5.541 -6.056 -21.126 1.00 71.75 94 MET A N 1
ATOM 777 C CA . MET A 1 94 ? 6.434 -4.985 -21.548 1.00 71.75 94 MET A CA 1
ATOM 778 C C . MET A 1 94 ? 6.414 -4.872 -23.074 1.00 71.75 94 MET A C 1
ATOM 780 O O . MET A 1 94 ? 6.465 -5.878 -23.779 1.00 71.75 94 MET A O 1
ATOM 784 N N . ALA A 1 95 ? 6.376 -3.648 -23.603 1.00 77.00 95 ALA A N 1
ATOM 785 C CA . ALA A 1 95 ? 6.500 -3.450 -25.043 1.00 77.00 95 ALA A CA 1
ATOM 786 C C . ALA A 1 95 ? 7.886 -3.947 -25.506 1.00 77.00 95 ALA A C 1
ATOM 788 O O . ALA A 1 95 ? 8.893 -3.389 -25.060 1.00 77.00 95 ALA A O 1
ATOM 789 N N . PRO A 1 96 ? 7.981 -4.943 -26.411 1.00 71.25 96 PRO A N 1
ATOM 790 C CA . PRO A 1 96 ? 9.265 -5.535 -26.804 1.00 71.25 96 PRO A CA 1
ATOM 791 C C . PRO A 1 96 ? 10.174 -4.539 -27.537 1.00 71.25 96 PRO A C 1
ATOM 793 O O . PRO A 1 96 ? 11.393 -4.689 -27.565 1.00 71.25 96 PRO A O 1
ATOM 796 N N . SER A 1 97 ? 9.587 -3.491 -28.116 1.00 75.94 97 SER A N 1
ATOM 797 C CA . SER A 1 97 ? 10.301 -2.381 -28.747 1.00 75.94 97 SER A CA 1
ATOM 798 C C . SER A 1 97 ? 10.900 -1.384 -27.750 1.00 75.94 97 SER A C 1
ATOM 800 O O . SER A 1 97 ? 11.724 -0.563 -28.150 1.00 75.94 97 SER A O 1
ATOM 802 N N . SER A 1 98 ? 10.520 -1.436 -26.469 1.00 76.62 98 SER A N 1
ATOM 803 C CA . SER A 1 98 ? 11.046 -0.532 -25.449 1.00 76.62 98 SER A CA 1
ATOM 804 C C . SER A 1 98 ? 12.534 -0.787 -25.211 1.00 76.62 98 SER A C 1
ATOM 806 O O . SER A 1 98 ? 12.979 -1.928 -25.085 1.00 76.62 98 SER A O 1
ATOM 808 N N . SER A 1 99 ? 13.320 0.281 -25.088 1.00 70.50 99 SER A N 1
ATOM 809 C CA . SER A 1 99 ? 14.734 0.194 -24.700 1.00 70.50 99 SER A CA 1
ATOM 810 C C . SER A 1 99 ? 14.916 -0.493 -23.343 1.00 70.50 99 SER A C 1
ATOM 812 O O . SER A 1 99 ? 15.894 -1.207 -23.135 1.00 70.50 99 SER A O 1
ATOM 814 N N . TRP A 1 100 ? 13.939 -0.351 -22.442 1.00 68.56 100 TRP A N 1
ATOM 815 C CA . TRP A 1 100 ? 13.933 -1.046 -21.160 1.00 68.56 100 TRP A CA 1
ATOM 816 C C . TRP A 1 100 ? 13.775 -2.560 -21.344 1.00 68.56 100 TRP A C 1
ATOM 818 O O . TRP A 1 100 ? 14.546 -3.316 -20.766 1.00 68.56 100 TRP A O 1
ATOM 828 N N . ALA A 1 101 ? 12.883 -3.004 -22.235 1.00 71.50 101 ALA A N 1
ATOM 829 C CA . ALA A 1 101 ? 12.721 -4.417 -22.589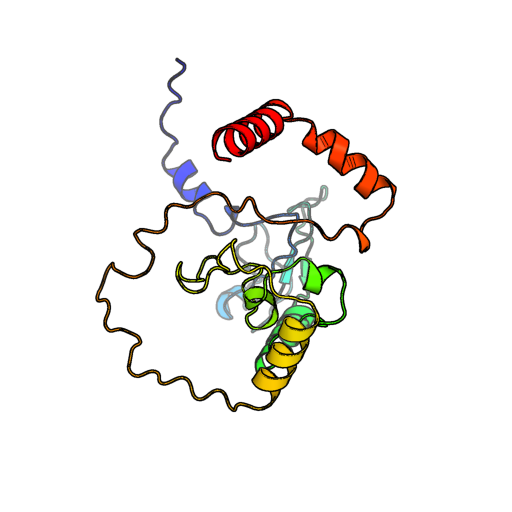 1.00 71.50 101 ALA A CA 1
ATOM 830 C C . ALA A 1 101 ? 13.989 -5.032 -23.203 1.00 71.50 101 ALA A C 1
ATOM 832 O O . ALA A 1 101 ? 14.307 -6.191 -22.955 1.00 71.50 101 ALA A O 1
ATOM 833 N N . GLN A 1 102 ? 14.766 -4.254 -23.959 1.00 69.69 102 GLN A N 1
ATOM 834 C CA . GLN A 1 102 ? 16.021 -4.738 -24.544 1.00 69.69 102 GLN A CA 1
ATOM 835 C C . GLN A 1 102 ? 17.096 -5.032 -23.492 1.00 69.69 102 GLN A C 1
ATOM 837 O O . GLN A 1 102 ? 17.867 -5.978 -23.676 1.00 69.69 102 GLN A O 1
ATOM 842 N N . ASN A 1 103 ? 17.110 -4.245 -22.412 1.00 68.25 103 ASN A N 1
ATOM 843 C CA . ASN A 1 103 ? 18.042 -4.376 -21.289 1.00 68.25 103 ASN A CA 1
ATOM 844 C C . ASN A 1 103 ? 17.613 -5.445 -20.276 1.00 68.25 103 ASN A C 1
ATOM 846 O O . ASN A 1 103 ? 18.403 -5.825 -19.415 1.00 68.25 103 ASN A O 1
ATOM 850 N N . GLN A 1 104 ? 16.374 -5.919 -20.382 1.00 66.12 104 GLN A N 1
ATOM 851 C CA . GLN A 1 104 ? 15.859 -7.040 -19.616 1.00 66.12 104 GLN A CA 1
ATOM 852 C C . GLN A 1 104 ? 16.185 -8.368 -20.324 1.00 66.12 104 GLN A C 1
ATOM 854 O O . GLN A 1 104 ? 16.437 -8.424 -21.539 1.00 66.12 104 GLN A O 1
ATOM 859 N N . SER A 1 105 ? 16.245 -9.448 -19.545 1.00 63.81 105 SER A N 1
ATOM 860 C CA . SER A 1 105 ? 16.500 -10.778 -20.095 1.00 63.81 105 SER A CA 1
ATOM 861 C C . SER A 1 105 ? 15.320 -11.275 -20.939 1.00 63.81 105 SER A C 1
ATOM 863 O O . SER A 1 105 ? 14.188 -10.839 -20.768 1.00 63.81 105 SER A O 1
ATOM 865 N N . SER A 1 106 ? 15.578 -12.202 -21.861 1.00 63.69 106 SER A N 1
ATOM 866 C CA . SER A 1 106 ? 14.557 -12.856 -22.690 1.00 63.69 106 SER A CA 1
ATOM 867 C C . SER A 1 106 ? 13.409 -13.435 -21.851 1.00 63.69 106 SER A C 1
ATOM 869 O O . SER A 1 106 ? 12.252 -13.259 -22.221 1.00 63.69 106 SER A O 1
ATOM 871 N N . LYS A 1 107 ? 13.715 -14.044 -20.696 1.00 60.44 107 LYS A N 1
ATOM 872 C CA . LYS A 1 107 ? 12.715 -14.656 -19.803 1.00 60.44 107 LYS A CA 1
ATOM 873 C C . LYS A 1 107 ? 11.824 -13.635 -19.080 1.00 60.44 107 LYS A C 1
ATOM 875 O O . LYS A 1 107 ? 10.644 -13.896 -18.884 1.00 60.44 107 LYS A O 1
ATOM 880 N N . THR A 1 108 ? 12.344 -12.447 -18.751 1.00 62.38 108 THR A N 1
ATOM 881 C CA . THR A 1 108 ? 11.555 -11.384 -18.093 1.00 62.38 108 THR A CA 1
ATOM 882 C C . THR A 1 108 ? 10.624 -10.636 -19.053 1.00 62.38 108 THR A C 1
ATOM 884 O O . THR A 1 108 ? 9.831 -9.803 -18.622 1.00 62.38 108 THR A O 1
ATOM 887 N N . LEU A 1 109 ? 10.713 -10.911 -20.361 1.00 60.59 109 LEU A N 1
ATOM 888 C CA . LEU A 1 109 ? 9.789 -10.387 -21.372 1.00 60.59 109 LEU A CA 1
ATOM 889 C C . LEU A 1 109 ? 8.558 -11.275 -21.570 1.00 60.59 109 LEU A C 1
ATOM 891 O O . LEU A 1 109 ? 7.508 -10.770 -21.966 1.00 60.59 109 LEU A O 1
ATOM 895 N N . THR A 1 110 ? 8.698 -12.581 -21.339 1.00 58.84 110 THR A N 1
ATOM 896 C CA . THR A 1 110 ? 7.627 -13.578 -21.488 1.00 58.84 110 THR A CA 1
ATOM 897 C C . THR A 1 110 ? 6.870 -13.808 -20.191 1.00 58.84 110 THR A C 1
ATOM 899 O O . THR A 1 110 ? 5.651 -13.953 -20.216 1.00 58.84 110 THR A O 1
ATOM 902 N N . GLU A 1 111 ? 7.579 -13.784 -19.068 1.00 61.62 111 GLU A N 1
ATOM 903 C CA . GLU A 1 111 ? 7.036 -14.014 -17.739 1.00 61.62 111 GLU A CA 1
ATOM 904 C C . GLU A 1 111 ? 7.325 -12.775 -16.889 1.00 61.62 111 GLU A C 1
ATOM 906 O O . GLU A 1 111 ? 8.431 -12.228 -16.950 1.00 61.62 111 GLU A O 1
ATOM 911 N N . TRP A 1 112 ? 6.338 -12.283 -16.130 1.00 60.25 112 TRP A N 1
ATOM 912 C CA . TRP A 1 112 ? 6.502 -11.124 -15.239 1.00 60.25 112 TRP A CA 1
ATOM 913 C C . TRP A 1 112 ? 7.347 -11.515 -14.012 1.00 60.25 112 TRP A C 1
ATOM 915 O O . TRP A 1 112 ? 6.919 -11.460 -12.869 1.00 60.25 112 TRP A O 1
ATOM 925 N N . MET A 1 113 ? 8.583 -11.942 -14.256 1.00 59.31 113 MET A N 1
ATOM 926 C CA . MET A 1 113 ? 9.578 -12.319 -13.253 1.00 59.31 113 MET A CA 1
ATOM 927 C C . MET A 1 113 ? 10.466 -11.149 -12.847 1.00 59.31 113 MET A C 1
ATOM 929 O O . MET A 1 113 ? 11.560 -11.326 -12.313 1.00 59.31 113 MET A O 1
ATOM 933 N N . VAL A 1 114 ? 10.01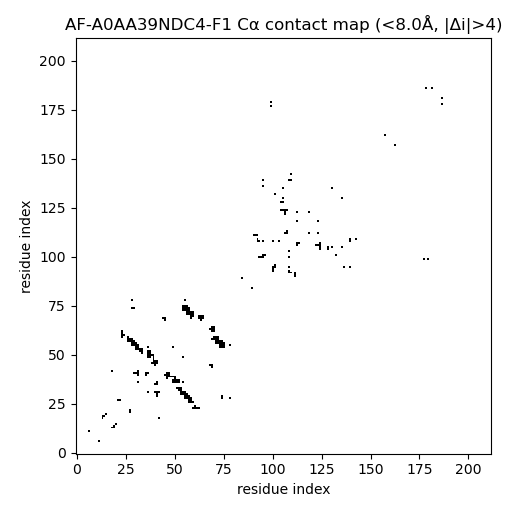8 -9.932 -13.139 1.00 57.56 114 VAL A N 1
ATOM 934 C CA . VAL A 1 114 ? 10.751 -8.716 -12.796 1.00 57.56 114 VAL A CA 1
ATOM 935 C C . VAL A 1 114 ? 10.795 -8.540 -11.269 1.00 57.56 114 VAL A C 1
ATOM 937 O O . VAL A 1 114 ? 11.732 -7.923 -10.772 1.00 57.56 114 VAL A O 1
ATOM 940 N N . ASP A 1 115 ? 9.864 -9.141 -10.520 1.00 50.62 115 ASP A N 1
ATOM 941 C CA . ASP A 1 115 ? 9.714 -8.994 -9.066 1.00 50.62 115 ASP A CA 1
ATOM 942 C C . ASP A 1 115 ? 9.379 -10.290 -8.292 1.00 50.62 115 ASP A C 1
ATOM 944 O O . ASP A 1 115 ? 9.233 -10.238 -7.070 1.00 50.62 115 ASP A O 1
ATOM 948 N N . SER A 1 116 ? 9.300 -11.457 -8.945 1.00 49.03 116 SER A N 1
ATOM 949 C CA . SER A 1 116 ? 8.863 -12.686 -8.269 1.00 49.03 116 SER A CA 1
ATOM 950 C C . SER A 1 116 ? 9.982 -13.333 -7.443 1.00 49.03 116 SER A C 1
ATOM 952 O O . SER A 1 116 ? 10.866 -14.013 -7.966 1.00 49.03 116 SER A O 1
ATOM 954 N N . GLU A 1 117 ? 9.909 -13.179 -6.120 1.00 49.59 117 GLU A N 1
ATOM 955 C CA . GLU A 1 117 ? 10.680 -13.978 -5.151 1.00 49.59 117 GLU A CA 1
ATOM 956 C C . GLU A 1 117 ? 10.286 -15.470 -5.146 1.00 49.59 117 GLU A C 1
ATOM 958 O O . GLU A 1 117 ? 10.975 -16.294 -4.545 1.00 49.59 117 GLU A O 1
ATOM 963 N N . PHE A 1 118 ? 9.202 -15.818 -5.848 1.00 47.69 118 PHE A N 1
ATOM 964 C CA . PHE A 1 118 ? 8.700 -17.179 -6.026 1.00 47.69 118 PHE A CA 1
ATOM 965 C C . PHE A 1 118 ? 9.193 -17.848 -7.315 1.00 47.69 118 PHE A C 1
ATOM 967 O O . PHE A 1 118 ? 8.918 -19.031 -7.508 1.00 47.69 118 PHE A O 1
ATOM 974 N N . GLY A 1 119 ? 9.927 -17.129 -8.174 1.00 53.41 119 GLY A N 1
ATOM 975 C CA . GLY A 1 119 ? 10.545 -17.714 -9.362 1.00 53.41 119 GLY A CA 1
ATOM 976 C C . GLY A 1 119 ? 11.565 -18.778 -8.963 1.00 53.41 119 GLY A C 1
ATOM 977 O O . GLY A 1 119 ? 12.461 -18.539 -8.143 1.00 53.41 119 GLY A O 1
ATOM 978 N N . THR A 1 120 ? 11.432 -19.977 -9.514 1.00 53.47 120 THR A N 1
ATOM 979 C CA . THR A 1 120 ? 12.383 -21.056 -9.257 1.00 53.47 120 THR A CA 1
ATOM 980 C C . THR A 1 120 ? 13.742 -20.736 -9.889 1.00 53.47 120 THR A C 1
ATOM 982 O O . THR A 1 120 ? 13.866 -19.944 -10.824 1.00 53.47 120 THR A O 1
ATOM 985 N N . MET A 1 121 ? 14.818 -21.341 -9.373 1.00 48.34 121 MET A N 1
ATOM 986 C CA . MET A 1 121 ? 16.173 -21.062 -9.872 1.00 48.34 121 MET A CA 1
ATOM 987 C C . MET A 1 121 ? 16.347 -21.415 -11.365 1.00 48.34 121 MET A C 1
ATOM 989 O O . MET A 1 121 ? 17.194 -20.821 -12.026 1.00 48.34 121 MET A O 1
ATOM 993 N N . GLU A 1 122 ? 15.528 -22.340 -11.878 1.00 54.19 122 GLU A N 1
ATOM 994 C CA . GLU A 1 122 ? 15.459 -22.763 -13.287 1.00 54.19 122 GLU A CA 1
ATOM 995 C C . GLU A 1 122 ? 14.768 -21.702 -14.180 1.00 54.19 122 GLU A C 1
ATOM 997 O O . GLU A 1 122 ? 15.174 -21.461 -15.324 1.00 54.19 122 GLU A O 1
ATOM 1002 N N . GLU A 1 123 ? 13.770 -20.998 -13.641 1.00 51.00 123 GLU A N 1
ATOM 1003 C CA . GLU A 1 123 ? 13.059 -19.908 -14.321 1.00 51.00 123 GLU A CA 1
ATOM 1004 C C . GLU A 1 123 ? 13.890 -18.620 -14.370 1.00 51.00 123 GLU A C 1
ATOM 1006 O O . GLU A 1 123 ? 13.757 -17.821 -15.296 1.00 51.00 123 GLU A O 1
ATOM 1011 N N . ARG A 1 124 ? 14.847 -18.435 -13.451 1.00 48.12 124 ARG A N 1
ATOM 1012 C CA . ARG A 1 124 ? 15.737 -17.266 -13.451 1.00 48.12 124 ARG A CA 1
ATOM 1013 C C . ARG A 1 124 ? 16.430 -17.116 -14.820 1.00 48.12 124 ARG A C 1
ATOM 1015 O O . ARG A 1 124 ? 16.885 -18.103 -15.412 1.00 48.12 124 ARG A O 1
ATOM 1022 N N . PRO A 1 125 ? 16.521 -15.895 -15.373 1.00 48.44 125 PRO A N 1
ATOM 1023 C CA . PRO A 1 125 ? 17.268 -15.683 -16.602 1.00 48.44 125 PRO A CA 1
ATOM 1024 C C . PRO A 1 125 ? 18.736 -16.046 -16.388 1.00 48.44 125 PRO A C 1
ATOM 1026 O O . PRO A 1 125 ? 19.423 -15.405 -15.590 1.00 48.44 125 PRO A O 1
ATOM 1029 N N . GLU A 1 126 ? 19.216 -17.066 -17.099 1.00 49.41 126 GLU A N 1
ATOM 1030 C CA . GLU A 1 126 ? 20.640 -17.370 -17.135 1.00 49.41 126 GLU A CA 1
ATOM 1031 C C . GLU A 1 126 ? 21.375 -16.144 -17.686 1.00 49.41 126 GLU A C 1
ATOM 1033 O O . GLU A 1 126 ? 21.030 -15.594 -18.734 1.00 49.41 126 GLU A O 1
ATOM 1038 N N . ALA A 1 127 ? 22.376 -15.668 -16.946 1.00 47.03 127 ALA A N 1
ATOM 1039 C CA . ALA A 1 127 ? 23.105 -14.436 -17.245 1.00 47.03 127 ALA A CA 1
ATOM 1040 C C . ALA A 1 127 ? 23.957 -14.505 -18.537 1.00 47.03 127 ALA A C 1
ATOM 1042 O O . ALA A 1 127 ? 24.707 -13.576 -18.835 1.00 47.03 127 ALA A O 1
ATOM 1043 N N . THR A 1 128 ? 23.877 -15.603 -19.287 1.00 42.50 128 THR A N 1
ATOM 1044 C CA . THR A 1 128 ? 24.743 -15.967 -20.418 1.00 42.50 128 THR A CA 1
ATOM 1045 C C . THR A 1 128 ? 24.073 -15.834 -21.782 1.00 42.50 128 THR A C 1
ATOM 1047 O O . THR A 1 128 ? 24.728 -15.986 -22.811 1.00 42.50 128 THR A O 1
ATOM 1050 N N . GLU A 1 129 ? 22.792 -15.497 -21.829 1.00 47.19 129 GLU A N 1
ATOM 1051 C CA . GLU A 1 129 ? 22.030 -15.510 -23.068 1.00 47.19 129 GLU A CA 1
ATOM 1052 C C . GLU A 1 129 ? 22.110 -14.157 -23.806 1.00 47.19 129 GLU A C 1
ATOM 1054 O O . GLU A 1 129 ? 21.258 -13.272 -23.698 1.00 47.19 129 GLU A O 1
ATOM 1059 N N . GLY A 1 130 ? 23.183 -13.985 -24.583 1.00 44.69 130 GLY A N 1
ATOM 1060 C CA . GLY A 1 130 ? 23.369 -12.884 -25.530 1.00 44.69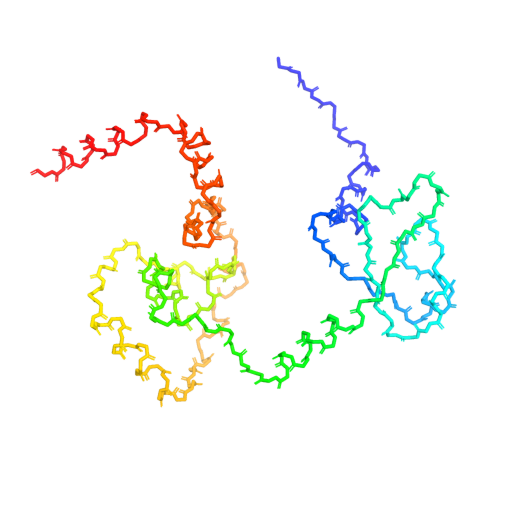 130 GLY A CA 1
ATOM 1061 C C . GLY A 1 130 ? 22.532 -13.060 -26.799 1.00 44.69 130 GLY A C 1
ATOM 1062 O O . GLY A 1 130 ? 23.088 -13.287 -27.867 1.00 44.69 130 GLY A O 1
ATOM 1063 N N . TRP A 1 131 ? 21.205 -12.960 -26.696 1.00 48.81 131 TRP A N 1
ATOM 1064 C CA . TRP A 1 131 ? 20.316 -13.036 -27.863 1.00 48.81 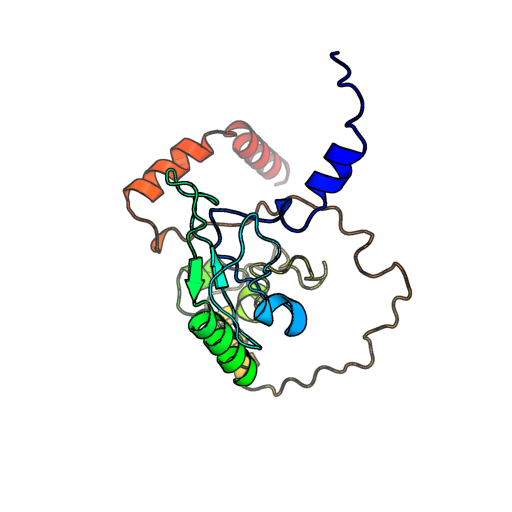131 TRP A CA 1
ATOM 1065 C C . TRP A 1 131 ? 20.461 -11.794 -28.738 1.00 48.81 131 TRP A C 1
ATOM 1067 O O . TRP A 1 131 ? 20.447 -10.656 -28.247 1.00 48.81 131 TRP A O 1
ATOM 1077 N N . THR A 1 132 ? 20.523 -11.994 -30.051 1.00 55.69 132 THR A N 1
ATOM 1078 C CA . THR A 1 132 ? 20.480 -10.895 -31.014 1.00 55.69 132 THR A CA 1
ATOM 1079 C C . THR A 1 132 ? 19.075 -10.275 -31.061 1.00 55.69 132 THR A C 1
ATOM 1081 O O . THR A 1 132 ? 18.067 -10.916 -30.760 1.00 55.69 132 THR A O 1
ATOM 1084 N N . LYS A 1 133 ? 18.968 -8.992 -31.448 1.00 55.41 133 LYS A N 1
ATOM 1085 C CA . LYS A 1 133 ? 17.676 -8.265 -31.514 1.00 55.41 133 LYS A CA 1
ATOM 1086 C C . LYS A 1 133 ? 16.615 -8.972 -32.372 1.00 55.41 133 LYS A C 1
ATOM 1088 O O . LYS A 1 133 ? 15.426 -8.774 -32.133 1.00 55.41 133 LYS A O 1
ATOM 1093 N N . LYS A 1 134 ? 17.046 -9.756 -33.364 1.00 59.81 134 LYS A N 1
ATOM 1094 C CA . LYS A 1 134 ? 16.177 -10.498 -34.282 1.00 59.81 134 LYS A CA 1
ATOM 1095 C C . LYS A 1 134 ? 15.578 -11.739 -33.614 1.00 59.81 134 LYS A C 1
ATOM 1097 O O . LYS A 1 134 ? 14.375 -11.943 -33.689 1.00 59.81 134 LYS A O 1
ATOM 1102 N N . GLU A 1 135 ? 16.382 -12.484 -32.862 1.00 60.62 135 GLU A N 1
ATOM 1103 C CA . GLU A 1 135 ? 15.907 -13.676 -32.151 1.00 60.62 135 GLU A CA 1
ATOM 1104 C C . GLU A 1 135 ? 14.964 -13.303 -30.994 1.00 60.62 135 GLU A C 1
ATOM 1106 O O . GLU A 1 135 ? 13.969 -13.988 -30.765 1.00 60.62 135 GLU A O 1
ATOM 1111 N N . LYS A 1 136 ? 15.202 -12.170 -30.305 1.00 57.97 136 LYS A N 1
ATOM 1112 C CA . LYS A 1 136 ? 14.267 -11.652 -29.282 1.00 57.97 136 LYS A CA 1
ATOM 1113 C C . LYS A 1 136 ? 12.888 -11.309 -29.869 1.00 57.97 136 LYS A C 1
ATOM 1115 O O . LYS A 1 136 ? 11.878 -11.527 -29.204 1.00 57.97 136 LYS A O 1
ATOM 1120 N N . SER A 1 137 ? 12.829 -10.751 -31.083 1.00 59.25 137 SER A N 1
ATOM 1121 C CA . SER A 1 137 ? 11.560 -10.340 -31.701 1.00 59.25 137 SER A CA 1
ATOM 1122 C C . SER A 1 137 ? 10.791 -11.499 -32.338 1.00 59.25 137 SER A C 1
ATOM 1124 O O . SER A 1 137 ? 9.561 -11.464 -32.329 1.00 59.25 137 SER A O 1
ATOM 1126 N N . GLU A 1 138 ? 11.480 -12.527 -32.842 1.00 61.78 138 GLU A N 1
ATOM 1127 C CA . GLU A 1 138 ? 10.862 -13.773 -33.321 1.00 61.78 138 GLU A CA 1
ATOM 1128 C C . GLU A 1 138 ? 10.248 -14.567 -32.162 1.00 61.78 138 GLU A C 1
ATOM 1130 O O . GLU A 1 138 ? 9.047 -14.830 -32.185 1.00 61.78 138 GLU A O 1
ATOM 1135 N N . LYS A 1 139 ? 10.988 -14.799 -31.068 1.00 60.31 139 LYS A N 1
ATOM 1136 C CA . LYS A 1 139 ? 10.454 -15.521 -29.895 1.00 60.31 139 LYS A CA 1
ATOM 1137 C C . LYS A 1 139 ? 9.240 -14.834 -29.259 1.00 60.31 139 LYS A C 1
ATOM 1139 O O . LYS A 1 139 ? 8.285 -15.500 -28.868 1.00 60.31 139 LYS A O 1
ATOM 1144 N N . ALA A 1 140 ? 9.241 -13.498 -29.193 1.00 57.44 140 ALA A N 1
ATOM 1145 C CA . ALA A 1 140 ? 8.106 -12.724 -28.681 1.00 57.44 140 ALA A CA 1
ATOM 1146 C C . ALA A 1 140 ? 6.841 -12.847 -29.557 1.00 57.44 140 ALA A C 1
ATOM 1148 O O . ALA A 1 140 ? 5.730 -12.666 -29.058 1.00 57.44 140 ALA A O 1
ATOM 1149 N N . ARG A 1 141 ? 6.999 -13.138 -30.857 1.00 58.59 141 ARG A N 1
ATOM 1150 C CA . ARG A 1 141 ? 5.898 -13.368 -31.808 1.00 58.59 141 ARG A CA 1
ATOM 1151 C C . ARG A 1 141 ? 5.423 -14.817 -31.828 1.00 58.59 141 ARG A C 1
ATOM 1153 O O . ARG A 1 141 ? 4.252 -15.051 -32.107 1.00 58.59 141 ARG A O 1
ATOM 1160 N N . ASP A 1 142 ? 6.301 -15.771 -31.549 1.00 54.56 142 ASP A N 1
ATOM 1161 C CA . ASP A 1 142 ? 5.930 -17.187 -31.507 1.00 54.56 142 ASP A CA 1
ATOM 1162 C C . ASP A 1 142 ? 5.141 -17.518 -30.232 1.00 54.56 142 ASP A C 1
ATOM 1164 O O . ASP A 1 142 ? 4.136 -18.223 -30.294 1.00 54.56 142 ASP A O 1
ATOM 1168 N N . PHE A 1 143 ? 5.481 -16.887 -29.103 1.00 47.59 143 PHE A N 1
ATOM 1169 C CA . PHE A 1 143 ? 4.747 -17.052 -27.841 1.00 47.59 143 PHE A CA 1
ATOM 1170 C C . PHE A 1 143 ? 3.339 -16.425 -27.849 1.00 47.59 143 PHE A C 1
ATOM 1172 O O . PHE A 1 143 ? 2.509 -16.739 -27.002 1.00 47.59 143 PHE A O 1
ATOM 1179 N N . SER A 1 144 ? 3.029 -15.522 -28.789 1.00 50.66 144 SER A N 1
ATOM 1180 C CA . SER A 1 144 ? 1.666 -14.988 -28.932 1.00 50.66 144 SER A CA 1
ATOM 1181 C C . SER A 1 144 ? 0.727 -15.915 -29.707 1.00 50.66 144 SER A C 1
ATOM 1183 O O . SER A 1 144 ? -0.464 -15.620 -29.790 1.00 50.66 144 SER A O 1
ATOM 1185 N N . LYS A 1 145 ? 1.245 -17.009 -30.283 1.00 52.03 145 LYS A N 1
ATOM 1186 C CA . LYS A 1 145 ? 0.480 -17.953 -31.109 1.00 52.03 145 LYS A CA 1
ATOM 1187 C C . LYS A 1 145 ? 0.214 -19.295 -30.440 1.00 52.03 145 LYS A C 1
ATOM 1189 O O . LYS A 1 145 ? -0.666 -20.009 -30.906 1.00 52.03 145 LYS A O 1
ATOM 1194 N N . THR A 1 146 ? 0.946 -19.649 -29.389 1.00 41.81 146 THR A N 1
ATOM 1195 C CA . THR A 1 146 ? 0.726 -20.896 -28.653 1.00 41.81 146 THR A CA 1
ATOM 1196 C C . THR A 1 146 ? -0.338 -20.680 -27.575 1.00 41.81 146 THR A C 1
ATOM 1198 O O . THR A 1 146 ? -0.117 -19.858 -26.681 1.00 41.81 146 THR A O 1
ATOM 1201 N N . PRO A 1 147 ? -1.480 -21.391 -27.619 1.00 45.62 147 PRO A N 1
ATOM 1202 C CA . PRO A 1 147 ? -2.306 -21.582 -26.435 1.00 45.62 147 PRO A CA 1
ATOM 1203 C C . PRO A 1 147 ? -1.430 -22.157 -25.320 1.00 45.62 147 PRO A C 1
ATOM 1205 O O . PRO A 1 147 ? -0.542 -22.971 -25.574 1.00 45.62 147 PRO A O 1
ATOM 1208 N N . PHE A 1 148 ? -1.637 -21.672 -24.105 1.00 44.50 148 PHE A N 1
ATOM 1209 C CA . PHE A 1 148 ? -0.863 -22.051 -22.933 1.00 44.50 148 PHE A CA 1
ATOM 1210 C C . PHE A 1 148 ? -1.309 -23.448 -22.462 1.00 44.50 148 PHE A C 1
ATOM 1212 O O . PHE A 1 148 ? -2.095 -23.567 -21.530 1.00 44.50 148 PHE A O 1
ATOM 1219 N N . ASP A 1 149 ? -0.865 -24.500 -23.151 1.00 44.75 149 ASP A N 1
ATOM 1220 C CA . ASP A 1 149 ? -1.017 -25.891 -22.706 1.00 44.75 149 ASP A CA 1
ATOM 1221 C C . ASP A 1 149 ? 0.188 -26.256 -21.825 1.00 44.75 149 ASP A C 1
ATOM 1223 O O . ASP A 1 149 ? 1.145 -26.895 -22.266 1.00 44.75 149 ASP A O 1
ATOM 1227 N N . GLU A 1 150 ? 0.183 -25.799 -20.572 1.00 54.69 150 GLU A N 1
ATOM 1228 C CA . GLU A 1 150 ? 1.114 -26.321 -19.570 1.00 54.69 150 GLU A CA 1
ATOM 1229 C C . GLU A 1 150 ? 0.651 -27.710 -19.112 1.00 54.69 150 GLU A C 1
ATOM 1231 O O . GLU A 1 150 ? -0.421 -27.873 -18.526 1.00 54.69 150 GLU A O 1
ATOM 1236 N N . ASP A 1 151 ? 1.474 -28.730 -19.361 1.00 54.50 151 ASP A N 1
ATOM 1237 C CA . ASP A 1 151 ? 1.264 -30.076 -18.831 1.00 54.50 151 ASP A CA 1
ATOM 1238 C C . ASP A 1 151 ? 1.540 -30.088 -17.313 1.00 54.50 151 ASP A C 1
ATOM 1240 O O . ASP A 1 151 ? 2.672 -30.220 -16.841 1.00 54.50 151 ASP A O 1
ATOM 1244 N N . LEU A 1 152 ? 0.474 -29.915 -16.525 1.00 57.81 152 LEU A N 1
ATOM 1245 C CA . LEU A 1 152 ? 0.497 -29.826 -15.057 1.00 57.81 152 LEU A CA 1
ATOM 1246 C C . LEU A 1 152 ? 0.917 -31.138 -14.361 1.00 57.81 152 LEU A C 1
ATOM 1248 O O . LEU A 1 152 ? 1.063 -31.170 -13.136 1.00 57.81 152 LEU A O 1
ATOM 1252 N N . ALA A 1 153 ? 1.134 -32.233 -15.099 1.00 63.12 153 ALA A N 1
ATOM 1253 C CA . ALA A 1 153 ? 1.405 -33.566 -14.553 1.00 63.12 153 ALA A CA 1
ATOM 1254 C C . ALA A 1 153 ? 2.704 -33.676 -13.717 1.00 63.12 153 ALA A C 1
ATOM 1256 O O . ALA A 1 153 ? 2.905 -34.668 -12.997 1.00 63.12 153 ALA A O 1
ATOM 1257 N N . GLY A 1 154 ? 3.602 -32.688 -13.819 1.00 56.69 154 GLY A N 1
ATOM 1258 C CA . GLY A 1 154 ? 4.874 -32.618 -13.091 1.00 56.69 154 GLY A CA 1
ATOM 1259 C C . GLY A 1 154 ? 4.841 -31.825 -11.778 1.00 56.69 154 GLY A C 1
ATOM 1260 O O . GLY A 1 154 ? 5.737 -31.996 -10.943 1.00 56.69 154 GLY A O 1
ATOM 1261 N N . LEU A 1 155 ? 3.824 -30.987 -11.558 1.00 54.97 155 LEU A N 1
ATOM 1262 C CA . LEU A 1 155 ? 3.724 -30.156 -10.357 1.00 54.97 155 LEU A CA 1
ATOM 1263 C C . LEU A 1 155 ? 3.343 -31.016 -9.136 1.00 54.97 155 LEU A C 1
ATOM 1265 O O . LEU A 1 155 ? 2.507 -31.909 -9.211 1.00 54.97 155 LEU A O 1
ATOM 1269 N N . GLY A 1 156 ? 3.993 -30.780 -7.992 1.00 54.06 156 GLY A N 1
ATOM 1270 C CA . GLY A 1 156 ? 3.704 -31.465 -6.719 1.00 54.06 156 GLY A CA 1
ATOM 1271 C C . GLY A 1 156 ? 4.531 -32.723 -6.412 1.00 54.06 156 GLY A C 1
ATOM 1272 O O . GLY A 1 156 ? 4.457 -33.239 -5.298 1.00 54.06 156 GLY A O 1
ATOM 1273 N N . ARG A 1 157 ? 5.378 -33.208 -7.335 1.00 60.53 157 ARG A N 1
ATOM 1274 C CA . ARG A 1 157 ? 6.172 -34.441 -7.125 1.00 60.53 157 ARG A CA 1
ATOM 1275 C C . ARG A 1 157 ? 7.387 -34.284 -6.201 1.00 60.53 157 ARG A C 1
ATOM 1277 O O . ARG A 1 157 ? 7.971 -35.287 -5.805 1.00 60.53 157 ARG A O 1
ATOM 1284 N N . ARG A 1 158 ? 7.795 -33.053 -5.860 1.00 59.09 158 ARG A N 1
ATOM 1285 C CA . ARG A 1 158 ? 9.049 -32.796 -5.119 1.00 59.09 158 ARG A CA 1
ATOM 1286 C C . ARG A 1 158 ? 8.945 -32.998 -3.592 1.00 59.09 158 ARG A C 1
ATOM 1288 O O . ARG A 1 158 ? 9.966 -32.968 -2.918 1.00 59.09 158 ARG A O 1
ATOM 1295 N N . GLY A 1 159 ? 7.761 -33.299 -3.053 1.00 54.88 159 GLY A N 1
ATOM 1296 C CA . GLY A 1 159 ? 7.569 -33.649 -1.639 1.00 54.88 159 GLY A CA 1
ATOM 1297 C C . GLY A 1 159 ? 7.659 -32.465 -0.653 1.00 54.88 159 GLY A C 1
ATOM 1298 O O . GLY A 1 159 ? 8.058 -31.356 -1.025 1.00 54.88 159 GLY A O 1
ATOM 1299 N N . PRO A 1 160 ? 7.256 -32.659 0.619 1.00 46.97 160 PRO A N 1
ATOM 1300 C CA . PRO A 1 160 ? 7.259 -31.604 1.634 1.00 46.97 160 PRO A CA 1
ATOM 1301 C C . PRO A 1 160 ? 8.690 -31.159 1.973 1.00 46.97 160 PRO A C 1
ATOM 1303 O O . PRO A 1 160 ? 9.525 -31.980 2.338 1.00 46.97 160 PRO A O 1
ATOM 1306 N N . GLY A 1 161 ? 8.976 -29.858 1.866 1.00 56.53 161 GLY A N 1
ATOM 1307 C CA . GLY A 1 161 ? 10.289 -29.271 2.184 1.00 56.53 161 GLY A CA 1
ATOM 1308 C C . GLY A 1 161 ? 11.219 -29.034 0.987 1.00 56.53 161 GLY A C 1
ATOM 1309 O O . GLY A 1 161 ? 12.218 -28.336 1.134 1.00 56.53 161 GLY A O 1
ATOM 1310 N N . ALA A 1 162 ? 10.881 -29.531 -0.207 1.00 54.72 162 ALA A N 1
ATOM 1311 C CA . ALA A 1 162 ? 11.624 -29.218 -1.434 1.00 54.72 162 ALA A CA 1
ATOM 1312 C C . ALA A 1 162 ? 11.224 -27.874 -2.068 1.00 54.72 162 ALA A C 1
ATOM 1314 O O . ALA A 1 162 ? 11.954 -27.330 -2.896 1.00 54.72 162 ALA A O 1
ATOM 1315 N N . TYR A 1 163 ? 10.078 -27.324 -1.668 1.00 48.41 163 TYR A N 1
ATOM 1316 C CA . TYR A 1 163 ? 9.624 -26.000 -2.077 1.00 48.41 163 TYR A CA 1
ATOM 1317 C C . TYR A 1 163 ? 10.191 -24.944 -1.115 1.00 48.41 163 TYR A C 1
ATOM 1319 O O . TYR A 1 163 ? 9.948 -24.995 0.088 1.00 48.41 163 TYR A O 1
ATOM 1327 N N . GLY A 1 164 ? 10.982 -24.003 -1.636 1.00 50.09 164 GLY A N 1
ATOM 1328 C CA . GLY A 1 164 ? 11.377 -22.761 -0.952 1.00 50.09 164 GLY A CA 1
ATOM 1329 C C . GLY A 1 164 ? 12.468 -22.836 0.130 1.00 50.09 164 GLY A C 1
ATOM 1330 O O . GLY A 1 164 ? 13.056 -21.807 0.444 1.00 50.09 164 GLY A O 1
ATOM 1331 N N . ALA A 1 165 ? 12.805 -24.007 0.682 1.00 43.72 165 ALA A N 1
ATOM 1332 C CA . ALA A 1 165 ? 13.670 -24.079 1.872 1.00 43.72 165 ALA A CA 1
ATOM 1333 C C . ALA A 1 165 ? 15.172 -23.806 1.624 1.00 43.72 165 ALA A C 1
ATOM 1335 O O . ALA A 1 165 ? 15.874 -23.379 2.538 1.00 43.72 165 ALA A O 1
ATOM 1336 N N . ASN A 1 166 ? 15.671 -24.021 0.401 1.00 44.00 166 ASN A N 1
ATOM 1337 C CA . ASN A 1 166 ? 17.100 -23.883 0.072 1.00 44.00 166 ASN A CA 1
ATOM 1338 C C . ASN A 1 166 ? 17.439 -22.638 -0.758 1.00 44.00 166 ASN A C 1
ATOM 1340 O O . ASN A 1 166 ? 18.595 -22.465 -1.157 1.00 44.00 166 ASN A O 1
ATOM 1344 N N . ALA A 1 167 ? 16.469 -21.756 -1.012 1.00 40.81 167 ALA A N 1
ATOM 1345 C CA . ALA A 1 167 ? 16.756 -20.467 -1.618 1.00 40.81 167 ALA A CA 1
ATOM 1346 C C . ALA A 1 167 ? 17.501 -19.614 -0.583 1.00 40.81 167 ALA A C 1
ATOM 1348 O O . ALA A 1 167 ? 16.904 -18.952 0.264 1.00 40.81 167 ALA A O 1
ATOM 1349 N N . LYS A 1 168 ? 18.838 -19.645 -0.619 1.00 40.75 168 LYS A N 1
ATOM 1350 C CA . LYS A 1 168 ? 19.627 -18.600 0.035 1.00 40.75 168 LYS A CA 1
ATOM 1351 C C . LYS A 1 168 ? 19.107 -17.273 -0.528 1.00 40.75 168 LYS A C 1
ATOM 1353 O O . LYS A 1 168 ? 19.065 -17.154 -1.754 1.00 40.75 168 LYS A O 1
ATOM 1358 N N . PRO A 1 169 ? 18.721 -16.293 0.306 1.00 40.22 169 PRO A N 1
ATOM 1359 C CA . PRO A 1 169 ? 18.369 -14.967 -0.174 1.00 40.22 169 PRO A CA 1
ATOM 1360 C C . PRO A 1 169 ? 19.653 -14.298 -0.670 1.00 40.22 169 PRO A C 1
ATOM 1362 O O . PRO A 1 169 ? 20.296 -13.510 0.024 1.00 40.22 169 PRO A O 1
ATOM 1365 N N . GLU A 1 170 ? 20.095 -14.670 -1.866 1.00 44.12 170 GLU A N 1
ATOM 1366 C CA . GLU A 1 170 ? 21.084 -13.903 -2.591 1.00 44.12 170 GLU A CA 1
ATOM 1367 C C . GLU A 1 170 ? 20.422 -12.577 -2.924 1.00 44.12 170 GLU A C 1
ATOM 1369 O O . GLU A 1 170 ? 19.474 -12.511 -3.704 1.00 44.12 170 GLU A O 1
ATOM 1374 N N . GLN A 1 171 ? 20.906 -11.538 -2.247 1.00 42.25 171 GLN A N 1
ATOM 1375 C CA . GLN A 1 171 ? 20.510 -10.149 -2.406 1.00 42.25 171 GLN A CA 1
ATOM 1376 C C . GLN A 1 171 ? 20.136 -9.863 -3.867 1.00 42.25 171 GLN A C 1
ATOM 1378 O O . GLN A 1 171 ? 20.986 -9.971 -4.759 1.00 42.25 171 GLN A O 1
ATOM 1383 N N . LEU A 1 172 ? 18.868 -9.502 -4.094 1.00 42.16 172 LEU A N 1
ATOM 1384 C CA . LEU A 1 172 ? 18.323 -8.981 -5.349 1.00 42.16 172 LEU A CA 1
ATOM 1385 C C . LEU A 1 172 ? 19.100 -7.712 -5.739 1.00 42.16 172 LEU A C 1
ATOM 1387 O O . LEU A 1 172 ? 18.695 -6.586 -5.479 1.00 42.16 172 LEU A O 1
ATOM 1391 N N . THR A 1 173 ? 20.287 -7.901 -6.301 1.00 43.00 173 THR A N 1
ATOM 1392 C CA . THR A 1 173 ? 21.251 -6.845 -6.644 1.00 43.00 173 THR A CA 1
ATOM 1393 C C . THR A 1 173 ? 21.188 -6.461 -8.116 1.00 43.00 173 THR A C 1
ATOM 1395 O O . THR A 1 173 ? 21.879 -5.539 -8.539 1.00 43.00 173 THR A O 1
ATOM 1398 N N . ASN A 1 174 ? 20.324 -7.120 -8.889 1.00 46.56 174 ASN A N 1
ATOM 1399 C CA . ASN A 1 174 ? 20.246 -6.961 -10.339 1.00 46.56 174 ASN A CA 1
ATOM 1400 C C . ASN A 1 174 ? 19.066 -6.087 -10.783 1.00 46.56 174 ASN A C 1
ATOM 1402 O O . ASN A 1 174 ? 18.604 -6.212 -11.914 1.00 46.56 174 ASN A O 1
ATOM 1406 N N . PHE A 1 175 ? 18.568 -5.192 -9.925 1.00 52.78 175 PHE A N 1
ATOM 1407 C CA . PHE A 1 175 ? 17.586 -4.204 -10.362 1.00 52.78 175 PHE A CA 1
ATOM 1408 C C . PHE A 1 175 ? 18.312 -3.035 -11.034 1.00 52.78 175 PHE A C 1
ATOM 1410 O O . PHE A 1 175 ? 18.867 -2.157 -10.373 1.00 52.78 175 PHE A O 1
ATOM 1417 N N . SER A 1 176 ? 18.353 -3.044 -12.367 1.00 63.69 176 SER A N 1
ATOM 1418 C CA . SER A 1 176 ? 18.814 -1.890 -13.137 1.00 63.69 176 SER A CA 1
ATOM 1419 C C . SER A 1 176 ? 17.664 -0.886 -13.252 1.00 63.69 176 SER A C 1
ATOM 1421 O O . SER A 1 176 ? 16.597 -1.240 -13.766 1.00 63.69 176 SER A O 1
ATOM 1423 N N . PRO A 1 177 ? 17.828 0.351 -12.761 1.00 67.38 177 PRO A N 1
ATOM 1424 C CA . PRO A 1 177 ? 16.769 1.339 -12.849 1.00 67.38 177 PRO A CA 1
ATOM 1425 C C . PRO A 1 177 ? 16.602 1.816 -14.303 1.00 67.38 177 PRO A C 1
ATOM 1427 O O . PRO A 1 177 ? 17.548 1.820 -15.091 1.00 67.38 177 PRO A O 1
ATOM 1430 N N . ASN A 1 178 ? 15.389 2.221 -14.686 1.00 73.88 178 ASN A N 1
ATOM 1431 C CA . ASN A 1 178 ? 15.116 2.652 -16.057 1.00 73.88 178 ASN A CA 1
ATOM 1432 C C . ASN A 1 178 ? 15.679 4.061 -16.324 1.00 73.88 178 ASN A C 1
ATOM 1434 O O . ASN A 1 178 ? 15.012 5.059 -16.061 1.00 73.88 178 ASN A O 1
ATOM 1438 N N . PHE A 1 179 ? 16.893 4.139 -16.877 1.00 76.25 179 PHE A N 1
ATOM 1439 C CA . PHE A 1 179 ? 17.591 5.402 -17.161 1.00 76.25 179 PHE A CA 1
ATOM 1440 C C . PHE A 1 179 ? 16.810 6.369 -18.061 1.00 76.25 179 PHE A C 1
ATOM 1442 O O . PHE A 1 179 ? 16.964 7.577 -17.928 1.00 76.25 179 PHE A O 1
ATOM 1449 N N . MET A 1 180 ? 15.960 5.857 -18.956 1.00 72.94 180 MET A N 1
ATOM 1450 C CA . MET A 1 180 ? 15.199 6.685 -19.902 1.00 72.94 180 MET A CA 1
ATOM 1451 C C . MET A 1 180 ? 13.970 7.343 -19.269 1.00 72.94 180 MET A C 1
ATOM 1453 O O . MET A 1 180 ? 13.438 8.301 -19.817 1.00 72.94 180 MET A O 1
ATOM 1457 N N . ALA A 1 181 ? 13.508 6.823 -18.130 1.00 77.12 181 ALA A N 1
ATOM 1458 C CA . ALA A 1 181 ? 12.390 7.383 -17.377 1.00 77.12 181 ALA A CA 1
ATOM 1459 C C . ALA A 1 181 ? 12.845 8.350 -16.271 1.00 77.12 181 ALA A C 1
ATOM 1461 O O . ALA A 1 181 ? 12.005 8.942 -15.598 1.00 77.12 181 ALA A O 1
ATOM 1462 N N . MET A 1 182 ? 14.157 8.498 -16.066 1.00 80.69 182 MET A N 1
ATOM 1463 C CA . MET A 1 182 ? 14.703 9.391 -15.051 1.00 80.69 182 MET A CA 1
ATOM 1464 C C . MET A 1 182 ? 14.759 10.825 -15.536 1.00 80.69 182 MET A C 1
ATOM 1466 O O . MET A 1 182 ? 15.087 11.114 -16.688 1.00 80.69 182 MET A O 1
ATOM 1470 N N . THR A 1 183 ? 14.552 11.744 -14.605 1.00 90.00 183 THR A N 1
ATOM 1471 C CA . THR A 1 183 ? 14.927 13.136 -14.819 1.00 90.00 183 THR A CA 1
ATOM 1472 C C . THR A 1 183 ? 16.460 13.273 -14.875 1.00 90.00 183 THR A C 1
ATOM 1474 O O . THR A 1 183 ? 17.173 12.493 -14.236 1.00 90.00 183 THR A O 1
ATOM 1477 N N . PRO A 1 184 ? 17.012 14.287 -15.572 1.00 89.25 184 PRO A N 1
ATOM 1478 C CA . PRO A 1 184 ? 18.464 14.497 -15.636 1.00 89.25 184 PRO A CA 1
ATOM 1479 C C . PRO A 1 184 ? 19.134 14.577 -14.255 1.00 89.25 184 PRO A C 1
ATOM 1481 O O . PRO A 1 184 ? 20.205 14.017 -14.045 1.00 89.25 184 PRO A O 1
ATOM 1484 N N . LYS A 1 185 ? 18.453 15.188 -13.276 1.00 88.38 185 LYS A N 1
ATOM 1485 C CA . LYS A 1 185 ? 18.933 15.292 -11.888 1.00 88.38 185 LYS A CA 1
ATOM 1486 C C . LYS A 1 185 ? 19.030 13.935 -11.190 1.00 88.38 185 LYS A C 1
ATOM 1488 O O . LYS A 1 185 ? 19.973 13.687 -10.443 1.00 88.38 185 LYS A O 1
ATOM 1493 N N . GLU A 1 186 ? 18.055 13.056 -11.408 1.00 84.56 186 GLU A N 1
ATOM 1494 C CA . GLU A 1 186 ? 18.078 11.700 -10.852 1.00 84.56 186 GLU A CA 1
ATOM 1495 C C . GLU A 1 186 ? 19.184 10.867 -11.494 1.00 84.56 186 GLU A C 1
ATOM 1497 O O . GLU A 1 186 ? 19.897 10.151 -10.791 1.00 84.56 186 GLU A O 1
ATOM 1502 N N . PHE A 1 187 ? 19.370 11.014 -12.807 1.00 83.81 187 PHE A N 1
ATOM 1503 C CA . PHE A 1 187 ? 20.435 10.345 -13.542 1.00 83.81 187 PHE A CA 1
ATOM 1504 C C . PHE A 1 187 ? 21.827 10.754 -13.037 1.00 83.81 187 PHE A C 1
ATOM 1506 O O . PHE A 1 187 ? 22.661 9.889 -12.785 1.00 83.81 187 PHE A O 1
ATOM 1513 N N . GLU A 1 188 ? 22.068 12.047 -12.805 1.00 85.56 188 GLU A N 1
ATOM 1514 C CA . GLU A 1 188 ? 23.331 12.562 -12.249 1.00 85.56 188 GLU A CA 1
ATOM 1515 C C . GLU A 1 188 ? 23.599 12.099 -10.806 1.00 85.56 188 GLU A C 1
ATOM 1517 O O . GLU A 1 188 ? 24.754 11.933 -10.402 1.00 85.56 188 GLU A O 1
ATOM 1522 N N . ALA A 1 189 ? 22.552 11.831 -10.021 1.00 82.12 189 ALA A N 1
ATOM 1523 C CA . ALA A 1 189 ? 22.682 11.354 -8.644 1.00 82.12 189 ALA A CA 1
ATOM 1524 C C . ALA A 1 189 ? 23.095 9.871 -8.547 1.00 82.12 189 ALA A C 1
ATOM 1526 O O . ALA A 1 189 ? 23.663 9.443 -7.536 1.00 82.12 189 ALA A O 1
ATOM 1527 N N . ILE A 1 190 ? 22.832 9.067 -9.581 1.00 76.75 190 ILE A N 1
ATOM 1528 C CA . ILE A 1 190 ? 23.191 7.641 -9.621 1.00 76.75 190 ILE A CA 1
ATOM 1529 C C . ILE A 1 190 ? 24.700 7.400 -9.539 1.00 76.75 190 ILE A C 1
ATOM 1531 O O . ILE A 1 190 ? 25.109 6.647 -8.651 1.00 76.75 190 ILE A O 1
ATOM 1535 N N . PRO A 1 191 ? 25.557 8.006 -10.385 1.00 71.75 191 PRO A N 1
ATOM 1536 C CA . PRO A 1 191 ? 26.997 7.796 -10.296 1.00 71.75 191 PRO A CA 1
ATOM 1537 C C . PRO A 1 191 ? 27.558 8.269 -8.952 1.00 71.75 191 PRO A C 1
ATOM 1539 O O . PRO A 1 191 ? 28.450 7.617 -8.414 1.00 71.75 191 PRO A O 1
ATOM 1542 N N . GLN A 1 192 ? 26.991 9.327 -8.354 1.00 68.62 192 GLN A N 1
ATOM 1543 C CA . GLN A 1 192 ? 27.380 9.793 -7.020 1.00 68.62 192 GLN A CA 1
ATOM 1544 C C . GLN A 1 192 ? 27.070 8.748 -5.937 1.00 68.62 192 GLN A C 1
ATOM 1546 O O . GLN A 1 192 ? 27.929 8.472 -5.100 1.00 68.62 192 GLN A O 1
ATOM 1551 N N . LYS A 1 193 ? 25.901 8.091 -5.991 1.00 64.06 193 LYS A N 1
ATOM 1552 C CA . LYS A 1 193 ? 25.535 6.973 -5.096 1.00 64.06 193 LYS A CA 1
ATOM 1553 C C . LYS A 1 193 ? 26.335 5.691 -5.371 1.00 64.06 193 LYS A C 1
ATOM 1555 O O . LYS A 1 193 ? 26.601 4.929 -4.444 1.00 64.06 193 LYS A O 1
ATOM 1560 N N . ALA A 1 194 ? 26.750 5.462 -6.616 1.00 60.50 194 ALA A N 1
ATOM 1561 C CA . ALA A 1 194 ? 27.477 4.269 -7.061 1.00 60.50 194 ALA A CA 1
ATOM 1562 C C . ALA A 1 194 ? 29.002 4.316 -6.818 1.00 60.50 194 ALA A C 1
ATOM 1564 O O . ALA A 1 194 ? 29.709 3.360 -7.141 1.00 60.50 194 ALA A O 1
ATOM 1565 N N . THR A 1 195 ? 29.539 5.383 -6.213 1.00 54.62 195 THR A N 1
ATOM 1566 C CA . THR A 1 195 ? 30.987 5.543 -5.946 1.00 54.62 195 THR A CA 1
ATOM 1567 C C . THR A 1 195 ? 31.590 4.531 -4.953 1.00 54.62 195 THR A C 1
ATOM 1569 O O . THR A 1 195 ? 32.802 4.524 -4.732 1.00 54.62 195 THR A O 1
ATOM 1572 N N . ARG A 1 196 ? 30.807 3.590 -4.413 1.00 53.56 196 ARG A N 1
ATOM 1573 C CA . ARG A 1 196 ? 31.308 2.369 -3.758 1.00 53.56 196 ARG A CA 1
ATOM 1574 C C . ARG A 1 196 ? 30.836 1.155 -4.579 1.00 53.56 196 ARG A C 1
ATOM 1576 O O . ARG A 1 196 ? 29.638 0.895 -4.520 1.00 53.56 196 ARG A O 1
ATOM 1583 N N . PRO A 1 197 ? 31.691 0.375 -5.294 1.00 54.41 197 PRO A N 1
ATOM 1584 C CA . PRO A 1 197 ? 33.136 0.165 -5.119 1.00 54.41 197 PRO A CA 1
ATOM 1585 C C . PRO A 1 197 ? 33.919 0.121 -6.461 1.00 54.41 197 PRO A C 1
ATOM 1587 O O . PRO A 1 197 ? 33.964 -0.912 -7.136 1.00 54.41 197 PRO A O 1
ATOM 1590 N N . ALA A 1 198 ? 34.645 1.187 -6.822 1.00 58.09 198 ALA A N 1
ATOM 1591 C CA . ALA A 1 198 ? 35.583 1.160 -7.961 1.00 58.09 198 ALA A CA 1
ATOM 1592 C C . ALA A 1 198 ? 36.639 0.031 -7.847 1.00 58.09 198 ALA A C 1
ATOM 1594 O O . ALA A 1 198 ? 37.149 -0.474 -8.848 1.00 58.09 198 ALA A O 1
ATOM 1595 N N . SER A 1 199 ? 36.927 -0.419 -6.622 1.00 62.59 199 SER A N 1
ATOM 1596 C CA . SER A 1 199 ? 37.774 -1.579 -6.327 1.00 62.59 199 SER A CA 1
ATOM 1597 C C . SER A 1 199 ? 37.196 -2.907 -6.836 1.00 62.59 199 SER A C 1
ATOM 1599 O O . SER A 1 199 ? 37.956 -3.760 -7.293 1.00 62.59 199 SER A O 1
ATOM 1601 N N . ARG A 1 200 ? 35.868 -3.081 -6.824 1.00 61.81 200 ARG A N 1
ATOM 1602 C CA . ARG A 1 200 ? 35.194 -4.314 -7.268 1.00 61.81 200 ARG A CA 1
ATOM 1603 C C . ARG A 1 200 ? 35.181 -4.413 -8.791 1.00 61.81 200 ARG A C 1
ATOM 1605 O O . ARG A 1 200 ? 35.517 -5.461 -9.324 1.00 61.81 200 ARG A O 1
ATOM 1612 N N . PHE A 1 201 ? 34.940 -3.298 -9.484 1.00 63.25 201 PHE A N 1
ATOM 1613 C CA . PHE A 1 201 ? 35.082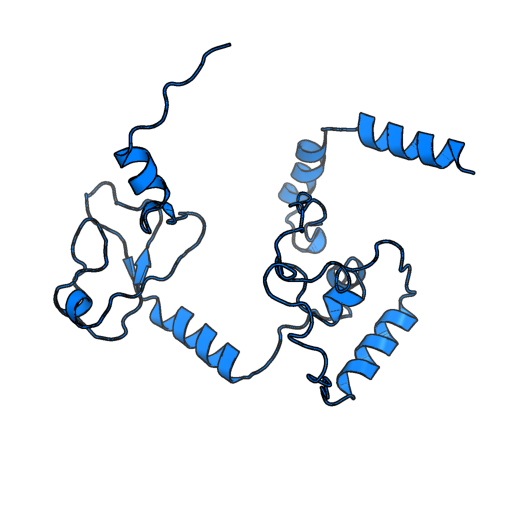 -3.222 -10.944 1.00 63.25 201 PHE A CA 1
ATOM 1614 C C . PHE A 1 201 ? 36.520 -3.491 -11.408 1.00 63.25 201 PHE A C 1
ATOM 1616 O O . PHE A 1 201 ? 36.733 -4.225 -12.371 1.00 63.25 201 PHE A O 1
ATOM 1623 N N . ARG A 1 202 ? 37.524 -2.949 -10.702 1.00 69.94 202 ARG A N 1
ATOM 1624 C CA . ARG A 1 202 ? 38.940 -3.234 -10.994 1.00 69.94 202 ARG A CA 1
ATOM 1625 C C . ARG A 1 202 ? 39.300 -4.704 -10.760 1.00 69.94 202 ARG A C 1
ATOM 1627 O O . ARG A 1 202 ? 40.068 -5.249 -11.547 1.00 69.94 202 ARG A O 1
ATOM 1634 N N . ARG A 1 203 ? 38.742 -5.343 -9.724 1.00 72.44 203 ARG A N 1
ATOM 1635 C CA . ARG A 1 203 ? 38.930 -6.779 -9.456 1.00 72.44 203 ARG A CA 1
ATOM 1636 C C . ARG A 1 203 ? 38.348 -7.641 -10.584 1.00 72.44 203 ARG A C 1
ATOM 1638 O O . ARG A 1 203 ? 39.095 -8.416 -11.165 1.00 72.44 203 ARG A O 1
ATOM 1645 N N . VAL A 1 204 ? 37.092 -7.413 -10.973 1.00 75.12 204 VAL A N 1
ATOM 1646 C CA . VAL A 1 204 ? 36.434 -8.156 -12.069 1.00 75.12 204 VAL A CA 1
ATOM 1647 C C . VAL A 1 204 ? 37.175 -7.981 -13.401 1.00 75.12 204 VAL A C 1
ATOM 1649 O O . VAL A 1 204 ? 37.330 -8.930 -14.166 1.00 75.12 204 VAL A O 1
ATOM 1652 N N . ARG A 1 205 ? 37.690 -6.775 -13.683 1.00 73.88 205 ARG A N 1
ATOM 1653 C CA . ARG A 1 205 ? 38.489 -6.522 -14.892 1.00 73.88 205 ARG A CA 1
ATOM 1654 C C . ARG A 1 205 ? 39.812 -7.296 -14.895 1.00 73.88 205 ARG A C 1
ATOM 1656 O O . ARG A 1 205 ? 40.204 -7.782 -15.948 1.00 73.88 205 ARG A O 1
ATOM 1663 N N . ARG A 1 206 ? 40.482 -7.420 -13.743 1.00 74.81 206 ARG A N 1
ATOM 1664 C CA . ARG A 1 206 ? 41.716 -8.215 -13.605 1.00 74.81 206 ARG A CA 1
ATOM 1665 C C . ARG A 1 206 ? 41.450 -9.712 -13.738 1.00 74.81 206 ARG A C 1
ATOM 1667 O O . ARG A 1 206 ? 42.193 -10.381 -14.438 1.00 74.81 206 ARG A O 1
ATOM 1674 N N . GLU A 1 207 ? 40.378 -10.213 -13.129 1.00 74.06 207 GLU A N 1
ATOM 1675 C CA . GLU A 1 207 ? 39.972 -11.622 -13.242 1.00 74.06 207 GLU A CA 1
ATOM 1676 C C . GLU A 1 207 ? 39.661 -12.006 -14.697 1.00 74.06 207 GLU A C 1
ATOM 1678 O O . GLU A 1 207 ? 40.098 -13.055 -15.154 1.00 74.06 207 GLU A O 1
ATOM 1683 N N . ARG A 1 208 ? 39.011 -11.124 -15.471 1.00 68.69 208 ARG A N 1
ATOM 1684 C CA . ARG A 1 208 ? 38.780 -11.349 -16.910 1.00 68.69 208 ARG A CA 1
ATOM 1685 C C . ARG A 1 208 ? 40.044 -11.296 -17.771 1.00 68.69 208 ARG A C 1
ATOM 1687 O O . ARG A 1 208 ? 40.088 -11.977 -18.783 1.00 68.69 208 ARG A O 1
ATOM 1694 N N . GLN A 1 209 ? 41.042 -10.493 -17.400 1.00 70.12 209 GLN A N 1
ATOM 1695 C CA . GLN A 1 209 ? 42.326 -10.433 -18.115 1.00 70.12 209 GLN A CA 1
ATOM 1696 C C . GLN A 1 209 ? 43.259 -11.601 -17.778 1.00 70.12 209 GLN A C 1
ATOM 1698 O O . GLN A 1 209 ? 44.152 -11.886 -18.558 1.00 70.12 209 GLN A O 1
ATOM 1703 N N . ALA A 1 210 ? 43.071 -12.252 -16.629 1.00 66.38 210 ALA A N 1
ATOM 1704 C CA . ALA A 1 210 ? 43.835 -13.434 -16.231 1.00 66.38 210 ALA A CA 1
ATOM 1705 C C . ALA A 1 210 ? 43.235 -14.755 -16.754 1.00 66.38 210 ALA A C 1
ATOM 1707 O O . ALA A 1 210 ? 43.876 -15.794 -16.643 1.00 66.38 210 ALA A O 1
ATOM 1708 N N . ALA A 1 211 ? 42.003 -14.720 -17.273 1.00 62.59 211 ALA A N 1
ATOM 1709 C CA . ALA A 1 211 ? 41.258 -15.882 -17.761 1.00 62.59 211 ALA A CA 1
ATOM 1710 C C . ALA A 1 211 ? 41.196 -15.988 -19.300 1.00 62.59 211 ALA A C 1
ATOM 1712 O O . ALA A 1 211 ? 40.496 -16.860 -19.812 1.00 62.59 211 ALA A O 1
ATOM 1713 N N . GLY A 1 212 ? 41.876 -15.096 -20.024 1.00 48.03 212 GLY A N 1
ATOM 1714 C CA . GLY A 1 212 ? 42.071 -15.156 -21.477 1.00 48.03 212 GLY A CA 1
ATOM 1715 C C . GLY A 1 212 ? 43.552 -15.217 -21.803 1.00 48.03 212 GLY A C 1
ATOM 1716 O O . GLY A 1 212 ? 43.879 -15.815 -22.847 1.00 48.03 212 GLY A O 1
#

Sequence (212 aa):
MSVHPPASPFSQLLRRSQFASFDPSIRQTYLSPAPHANRGDWGLKRPIPIRRRNAYITLAAPYEARQQFTEWTRGESQVRFIRRFEEMDTLPRMAPSSSWAQNQSSKTLTEWMVDSEFGTMEERPEATEGWTKKEKSEKARDFSKTPFDEDLAGLGRRGPGAYGANAKPEQLTNFSPNFMAMTPKEFEAIPQKATRPASRFRRVRRERQAAG